Protein AF-A0AAE1C6Y4-F1 (afdb_monomer)

Solvent-accessible surface area (backbone atoms only — not comparable to full-atom values): 11170 Å² total; per-residue (Å²): 136,77,92,78,67,73,80,77,69,81,85,67,59,69,55,80,81,45,49,55,83,79,41,46,67,50,57,88,55,82,55,37,28,32,52,66,39,77,76,86,58,96,84,64,93,71,87,62,67,42,46,29,45,49,36,29,42,34,50,90,95,42,29,74,69,47,42,80,49,78,74,39,86,83,65,47,60,79,83,74,92,49,94,83,51,77,53,69,72,44,63,58,23,39,32,36,35,21,49,70,87,40,76,49,35,30,52,22,42,33,86,88,76,41,45,68,45,55,59,14,29,60,45,74,39,64,60,97,92,40,76,78,49,44,29,38,31,37,76,90,79,66,47,35,28,35,64,81,80,9,42,36,81,60,78,93,49,64,51,58,58,50,91,79,60,82,39,77,62,80,74,69,91,76,94,70,90,85,74,70,33,35,55

Radius of gyration: 17.36 Å; Cα contacts (8 Å, |Δi|>4): 337; chains: 1; bounding box: 47×46×38 Å

InterPro domains:
  IPR017941 Rieske [2Fe-2S] iron-sulphur domain [P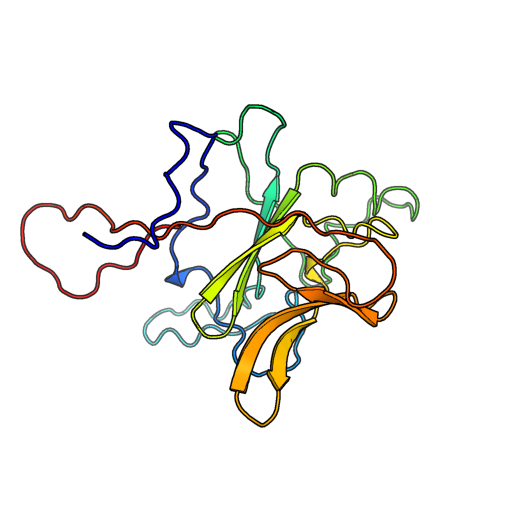F00355] (91-152)
  IPR017941 Rieske [2Fe-2S] iron-sulphur domain [PS51296] (70-173)
  IPR036922 Rieske [2Fe-2S] iron-sulphur domain superfamily [G3DSA:2.102.10.10] (74-181)
  IPR036922 Rieske [2Fe-2S] iron-sulphur domain superfamily [SSF50022] (93-168)

Structure (mmCIF, N/CA/C/O backbone):
data_AF-A0AAE1C6Y4-F1
#
_entry.id   AF-A0AAE1C6Y4-F1
#
loop_
_atom_site.group_PDB
_atom_site.id
_atom_site.type_symbol
_atom_site.label_atom_id
_atom_site.label_alt_id
_atom_site.label_comp_id
_atom_site.label_asym_id
_atom_site.label_entity_id
_atom_site.label_seq_id
_atom_site.pdbx_PDB_ins_code
_atom_site.Cartn_x
_atom_site.Cartn_y
_atom_site.Cartn_z
_atom_site.occupancy
_atom_site.B_iso_or_equiv
_atom_site.auth_seq_id
_atom_site.auth_comp_id
_atom_site.auth_asym_id
_atom_site.auth_atom_id
_atom_site.pdbx_PDB_model_num
ATOM 1 N N . PHE A 1 1 ? 1.007 -20.046 24.600 1.00 37.50 1 PHE A N 1
ATOM 2 C CA . PHE A 1 1 ? 1.882 -18.857 24.591 1.00 37.50 1 PHE A CA 1
ATOM 3 C C . PHE A 1 1 ? 2.568 -18.809 23.231 1.00 37.50 1 PHE A C 1
ATOM 5 O O . PHE A 1 1 ? 3.410 -19.656 22.976 1.00 37.50 1 PHE A O 1
ATOM 12 N N . ASN A 1 2 ? 2.146 -17.917 22.327 1.00 36.72 2 ASN A N 1
ATOM 13 C CA . ASN A 1 2 ? 2.756 -17.778 20.998 1.00 36.72 2 ASN A CA 1
ATOM 14 C C . ASN A 1 2 ? 3.888 -16.747 21.068 1.00 36.72 2 ASN A C 1
ATOM 16 O O . ASN A 1 2 ? 3.629 -15.567 21.280 1.00 36.72 2 ASN A O 1
ATOM 20 N N . ALA A 1 3 ? 5.127 -17.205 20.891 1.00 47.00 3 ALA A N 1
ATOM 21 C CA . ALA A 1 3 ? 6.353 -16.412 21.025 1.00 47.00 3 ALA A CA 1
ATOM 22 C C . ALA A 1 3 ? 6.646 -15.467 19.837 1.00 47.00 3 ALA A C 1
ATOM 24 O O . ALA A 1 3 ? 7.687 -14.821 19.815 1.00 47.00 3 ALA A O 1
ATOM 25 N N . PHE A 1 4 ? 5.734 -15.370 18.863 1.00 51.25 4 PHE A N 1
ATOM 26 C CA . PHE A 1 4 ? 5.901 -14.565 17.643 1.00 51.25 4 PHE A CA 1
ATOM 27 C C . PHE A 1 4 ? 5.023 -13.313 17.597 1.00 51.25 4 PHE A C 1
ATOM 29 O O . PHE A 1 4 ? 4.968 -12.636 16.574 1.00 51.25 4 PHE A O 1
ATOM 36 N N . ARG A 1 5 ? 4.321 -12.980 18.686 1.00 48.12 5 ARG A N 1
ATOM 37 C CA . ARG A 1 5 ? 3.609 -11.705 18.756 1.00 48.12 5 ARG A CA 1
ATOM 38 C C . ARG A 1 5 ? 4.614 -10.643 19.186 1.00 48.12 5 ARG A C 1
ATOM 40 O O . ARG A 1 5 ? 5.003 -10.613 20.353 1.00 48.12 5 ARG A O 1
ATOM 47 N N . ALA A 1 6 ? 5.056 -9.814 18.240 1.00 51.78 6 ALA A N 1
ATOM 48 C CA . ALA A 1 6 ? 5.772 -8.589 18.572 1.00 51.78 6 ALA A CA 1
ATOM 49 C C . ALA A 1 6 ? 4.967 -7.835 19.651 1.00 51.78 6 ALA A C 1
ATOM 51 O O . ALA A 1 6 ? 3.731 -7.825 19.578 1.00 51.78 6 ALA A O 1
ATOM 52 N N . PRO A 1 7 ? 5.615 -7.280 20.689 1.00 47.00 7 PRO A N 1
ATOM 53 C CA . PRO A 1 7 ? 4.906 -6.522 21.708 1.00 47.00 7 PRO A CA 1
ATOM 54 C C . PRO A 1 7 ? 4.174 -5.369 21.020 1.00 47.00 7 PRO A C 1
ATOM 56 O O . PRO A 1 7 ? 4.810 -4.502 20.425 1.00 47.00 7 PRO A O 1
ATOM 59 N N . SER A 1 8 ? 2.840 -5.379 21.079 1.00 51.31 8 SER A N 1
ATOM 60 C CA . SER A 1 8 ? 2.014 -4.280 20.587 1.00 51.31 8 SER A CA 1
ATOM 61 C C . SER A 1 8 ? 2.450 -3.021 21.325 1.00 51.31 8 SER A C 1
ATOM 63 O O . SER A 1 8 ? 2.293 -2.946 22.548 1.00 51.31 8 SER A O 1
ATOM 65 N N . ARG A 1 9 ? 3.052 -2.064 20.614 1.00 53.75 9 ARG A N 1
ATOM 66 C CA . ARG A 1 9 ? 3.422 -0.781 21.211 1.00 53.75 9 ARG A CA 1
ATOM 67 C C . ARG A 1 9 ? 2.135 -0.142 21.734 1.00 53.75 9 ARG A C 1
ATOM 69 O O . ARG A 1 9 ? 1.181 0.030 20.979 1.00 53.75 9 ARG A O 1
ATOM 76 N N . SER A 1 10 ? 2.100 0.136 23.034 1.00 53.66 10 SER A N 1
ATOM 77 C CA . SER A 1 10 ? 1.016 0.862 23.696 1.00 53.66 10 SER A CA 1
ATOM 78 C C . SER A 1 10 ? 0.794 2.198 22.984 1.00 53.66 10 SER A C 1
ATOM 80 O O . SER A 1 10 ? 1.744 2.975 22.896 1.00 53.66 10 SER A O 1
ATOM 82 N N . ASP A 1 11 ? -0.415 2.418 22.459 1.00 51.75 11 ASP A N 1
ATOM 83 C CA . ASP A 1 11 ? -0.906 3.675 21.867 1.00 51.75 11 ASP A CA 1
ATOM 84 C C . ASP A 1 11 ? 0.062 4.411 20.930 1.00 51.75 11 ASP A C 1
ATOM 86 O O . ASP A 1 11 ? 0.099 5.639 20.877 1.00 51.75 11 ASP A O 1
ATOM 90 N N . A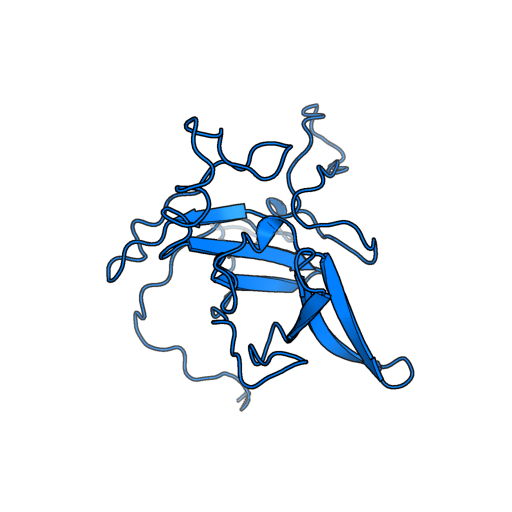LA A 1 12 ? 0.833 3.669 20.133 1.00 58.66 12 ALA A N 1
ATOM 91 C CA . ALA A 1 12 ? 1.422 4.240 18.932 1.00 58.66 12 ALA A CA 1
ATOM 92 C C . ALA A 1 12 ? 0.294 4.473 17.916 1.00 58.66 12 ALA A C 1
ATOM 94 O O . ALA A 1 12 ? 0.064 3.619 17.077 1.00 58.66 12 ALA A O 1
ATOM 95 N N . ASP A 1 13 ? -0.448 5.571 18.075 1.00 74.31 13 ASP A N 1
ATOM 96 C CA . ASP A 1 13 ? -1.141 6.333 17.028 1.00 74.31 13 ASP A CA 1
ATOM 97 C C . ASP A 1 13 ? -1.702 5.480 15.857 1.00 74.31 13 ASP A C 1
ATOM 99 O O . ASP A 1 13 ? -1.414 5.704 14.684 1.00 74.31 13 ASP A O 1
ATOM 103 N N . TRP A 1 14 ? -2.477 4.438 16.173 1.00 85.62 14 TRP A N 1
ATOM 104 C CA . TRP A 1 14 ? -3.149 3.609 15.170 1.00 85.62 14 TRP A CA 1
ATOM 105 C C . TRP A 1 14 ? -4.292 4.407 14.541 1.00 85.62 14 TRP A C 1
ATOM 107 O O . TRP A 1 14 ? -4.987 5.144 15.244 1.00 85.62 14 TRP A O 1
ATOM 117 N N . PHE A 1 15 ? -4.538 4.219 13.247 1.00 89.88 15 PHE A N 1
ATOM 118 C CA . PHE A 1 15 ? -5.697 4.790 12.568 1.00 89.88 15 PHE A CA 1
AT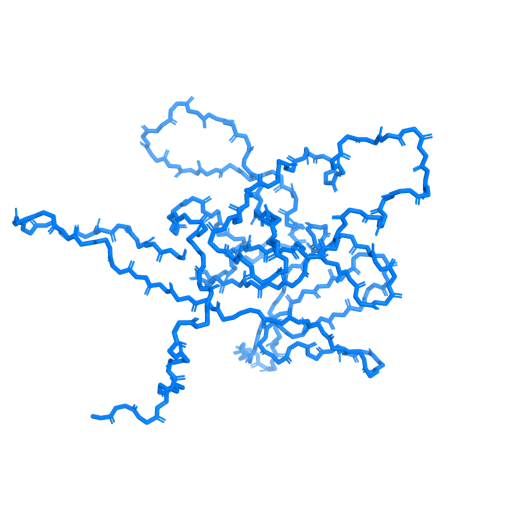OM 119 C C . PHE A 1 15 ? -6.416 3.726 11.748 1.00 89.88 15 PHE A C 1
ATOM 121 O O . PHE A 1 15 ? -5.782 2.847 11.172 1.00 89.88 15 PHE A O 1
ATOM 128 N N . LEU A 1 16 ? -7.747 3.791 11.756 1.00 90.94 16 LEU A N 1
ATOM 129 C CA . LEU A 1 16 ? -8.610 2.855 11.045 1.00 90.94 16 LEU A CA 1
ATOM 130 C C . LEU A 1 16 ? -8.639 3.230 9.562 1.00 90.94 16 LEU A C 1
ATOM 132 O O . LEU A 1 16 ? -8.998 4.358 9.226 1.00 90.94 16 LEU A O 1
ATOM 136 N N . VAL A 1 17 ? -8.322 2.277 8.687 1.00 91.38 17 VAL A N 1
ATOM 137 C CA . VAL A 1 17 ? -8.338 2.491 7.224 1.00 91.38 17 VAL A CA 1
ATOM 138 C C . VAL A 1 17 ? -9.563 1.889 6.541 1.00 91.38 17 VAL A C 1
ATOM 140 O O . VAL A 1 17 ? -9.791 2.106 5.351 1.00 91.38 17 VAL A O 1
ATOM 143 N N . GLY A 1 18 ? -10.381 1.158 7.298 1.00 91.12 18 GLY A N 1
ATOM 144 C CA . GLY A 1 18 ? -11.682 0.661 6.870 1.00 91.12 18 GLY A CA 1
ATOM 145 C C . GLY A 1 18 ? -11.797 -0.856 6.959 1.00 91.12 18 GLY A C 1
ATOM 146 O O . GLY A 1 18 ? -11.083 -1.519 7.706 1.00 91.12 18 GLY A O 1
ATOM 147 N N . LEU A 1 19 ? -12.746 -1.403 6.201 1.00 90.38 19 LEU A N 1
ATOM 148 C CA . LEU A 1 19 ? -13.017 -2.838 6.161 1.00 90.38 19 LEU A CA 1
ATOM 149 C C . LEU A 1 19 ? -12.088 -3.558 5.184 1.00 90.38 19 LEU A C 1
ATOM 151 O O . LEU A 1 19 ? -11.819 -3.032 4.101 1.00 90.38 19 LEU A O 1
ATOM 155 N N . VAL A 1 20 ? -11.686 -4.790 5.501 1.00 89.06 20 VAL A N 1
ATOM 156 C CA . VAL A 1 20 ? -10.888 -5.639 4.598 1.00 89.06 20 VAL A CA 1
ATOM 157 C C . VAL A 1 20 ? -11.587 -5.827 3.248 1.00 89.06 20 VAL A C 1
ATOM 159 O O . VAL A 1 20 ? -10.919 -5.811 2.213 1.00 89.06 20 VAL A O 1
ATOM 162 N N . SER A 1 21 ? -12.919 -5.965 3.223 1.00 87.19 21 SER A N 1
ATOM 163 C CA . SER A 1 21 ? -13.688 -6.088 1.971 1.00 87.19 21 SER A CA 1
ATOM 164 C C . SER A 1 21 ? -13.632 -4.843 1.081 1.00 87.19 21 SER A C 1
ATOM 166 O O . SER A 1 21 ? -13.851 -4.951 -0.124 1.00 87.19 21 SER A O 1
ATOM 168 N N . SER A 1 22 ? -13.298 -3.676 1.644 1.00 87.75 22 SER A N 1
ATOM 169 C CA . SER A 1 22 ? -13.179 -2.423 0.892 1.00 87.75 22 SER A CA 1
ATOM 170 C C . SER A 1 22 ? -11.870 -2.300 0.103 1.00 87.75 22 SER A C 1
ATOM 172 O O . SER A 1 22 ? -11.703 -1.335 -0.641 1.00 87.75 22 SER A O 1
ATOM 174 N N . PHE A 1 23 ? -10.951 -3.259 0.259 1.00 89.12 23 PHE A N 1
ATOM 175 C CA . PHE A 1 23 ? -9.701 -3.346 -0.490 1.00 89.12 23 PHE A CA 1
ATOM 176 C C . PHE A 1 23 ? -9.789 -4.512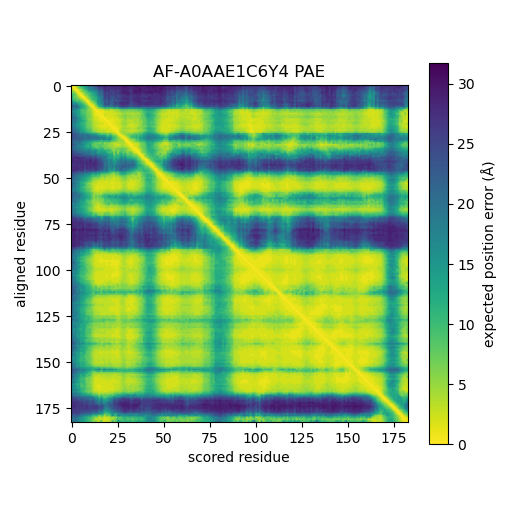 -1.485 1.00 89.12 23 PHE A C 1
ATOM 178 O O . PHE A 1 23 ? -9.820 -5.665 -1.048 1.00 89.12 23 PHE A O 1
ATOM 185 N N . PRO A 1 24 ? -9.822 -4.266 -2.809 1.00 88.81 24 PRO A N 1
ATOM 186 C CA . PRO A 1 24 ? -9.738 -5.332 -3.806 1.00 88.81 24 PRO A CA 1
ATOM 187 C C . PRO A 1 24 ? -8.478 -6.182 -3.599 1.00 88.81 24 PRO A C 1
ATOM 189 O O . PRO A 1 24 ? -7.432 -5.655 -3.230 1.00 88.81 24 PRO A O 1
ATOM 192 N N . ASP A 1 25 ? -8.570 -7.502 -3.803 1.00 88.81 25 ASP A N 1
ATOM 193 C CA . ASP A 1 25 ? -7.361 -8.337 -3.789 1.00 88.81 25 ASP A CA 1
ATOM 194 C C . ASP A 1 25 ? -6.697 -8.263 -5.161 1.00 88.81 25 ASP A C 1
ATOM 196 O O . ASP A 1 25 ? -7.345 -8.553 -6.166 1.00 88.81 25 ASP A O 1
ATOM 200 N N . LEU A 1 26 ? -5.429 -7.866 -5.199 1.00 86.12 26 LEU A N 1
ATOM 201 C CA . LEU A 1 26 ? -4.694 -7.651 -6.444 1.00 86.12 26 LEU A CA 1
ATOM 202 C C . LEU A 1 26 ? -4.191 -8.949 -7.086 1.00 86.12 26 LEU A C 1
ATOM 204 O O . LEU A 1 26 ? -3.772 -8.924 -8.237 1.00 86.12 26 LEU A O 1
ATOM 208 N N . GLY A 1 27 ? -4.310 -10.086 -6.392 1.00 76.62 27 GLY A N 1
ATOM 209 C CA . GLY A 1 27 ? -4.075 -11.403 -6.983 1.00 76.62 27 GLY A CA 1
ATOM 210 C C . GLY A 1 27 ? -2.664 -11.577 -7.552 1.00 76.62 27 GLY A C 1
ATOM 211 O O . GLY A 1 27 ? -1.695 -11.127 -6.955 1.00 76.62 27 GLY A O 1
ATOM 212 N N . SER A 1 28 ? -2.558 -12.295 -8.671 1.00 65.00 28 SER A N 1
ATOM 213 C CA . SER A 1 28 ? -1.300 -12.517 -9.407 1.00 65.00 28 SER A CA 1
ATOM 214 C C . SER A 1 28 ? -1.231 -11.698 -10.697 1.00 65.00 28 SER A C 1
ATOM 216 O O . SER A 1 28 ? -0.375 -11.973 -11.533 1.00 65.00 28 SER A O 1
ATOM 218 N N . ASP A 1 29 ? -2.166 -10.773 -10.900 1.00 61.81 29 ASP A N 1
ATOM 219 C CA . ASP A 1 29 ? -2.179 -9.954 -12.102 1.00 61.81 29 ASP A CA 1
ATOM 220 C C . ASP A 1 29 ? -1.070 -8.904 -11.949 1.00 61.81 29 ASP A C 1
ATOM 222 O O . ASP A 1 29 ? -1.053 -8.174 -10.956 1.00 61.81 29 ASP A O 1
ATOM 226 N N . ASP A 1 30 ? -0.149 -8.824 -12.918 1.00 65.44 30 ASP A N 1
ATOM 227 C CA . ASP A 1 30 ? 1.000 -7.889 -12.956 1.00 65.44 30 ASP A CA 1
ATOM 228 C C . ASP A 1 30 ? 0.577 -6.408 -13.149 1.00 65.44 30 ASP A C 1
ATOM 230 O O . ASP A 1 30 ? 1.322 -5.555 -13.644 1.00 65.44 30 ASP A O 1
ATOM 234 N N . ASP A 1 31 ? -0.650 -6.102 -12.755 1.00 80.62 31 ASP A N 1
ATOM 235 C CA . ASP A 1 31 ? -1.342 -4.840 -12.902 1.00 80.62 31 ASP A CA 1
ATOM 236 C C . ASP A 1 31 ? -0.984 -3.897 -11.749 1.00 80.62 31 ASP A C 1
ATOM 238 O O . ASP A 1 31 ? -0.916 -4.281 -10.574 1.00 80.62 31 ASP A O 1
ATOM 242 N N . ASN A 1 32 ? -0.784 -2.619 -12.068 1.00 82.75 32 ASN A N 1
ATOM 243 C CA . ASN A 1 32 ? -0.391 -1.621 -11.075 1.00 82.75 32 ASN A CA 1
ATOM 244 C C . ASN A 1 32 ? -1.514 -1.336 -10.045 1.00 82.75 32 ASN A C 1
ATOM 246 O O . ASN A 1 32 ? -2.680 -1.718 -10.215 1.00 82.75 32 ASN A O 1
ATOM 250 N N . LEU A 1 33 ? -1.173 -0.675 -8.931 1.00 83.81 33 LEU A N 1
ATOM 251 C CA . LEU A 1 33 ? -2.143 -0.463 -7.844 1.00 83.81 33 LEU A CA 1
ATOM 252 C C . LEU A 1 33 ? -3.255 0.545 -8.197 1.00 83.81 33 LEU A C 1
ATOM 254 O O . LEU A 1 33 ? -4.335 0.477 -7.611 1.00 83.81 33 LEU A O 1
ATOM 258 N N . ILE A 1 34 ? -3.020 1.473 -9.131 1.00 83.50 34 ILE A N 1
ATOM 259 C CA . ILE A 1 34 ? -4.030 2.451 -9.582 1.00 83.50 34 ILE A CA 1
ATOM 260 C C . ILE A 1 34 ? -5.000 1.877 -10.614 1.00 83.50 34 ILE A C 1
ATOM 262 O O . ILE A 1 34 ? -6.063 2.458 -10.821 1.00 83.50 34 ILE A O 1
ATOM 266 N N . GLN A 1 35 ? -4.661 0.758 -11.261 1.00 77.00 35 GLN A N 1
ATOM 267 C CA . GLN A 1 35 ? -5.498 0.207 -12.313 1.00 77.00 35 GLN A CA 1
ATOM 268 C C . GLN A 1 35 ? -6.875 -0.163 -11.753 1.00 77.00 35 GLN A C 1
ATOM 270 O O . GLN A 1 35 ? -6.959 -0.931 -10.781 1.00 77.00 35 GLN A O 1
ATOM 275 N N . PRO A 1 36 ? -7.954 0.391 -12.339 1.00 67.75 36 PRO A N 1
ATOM 276 C CA . PRO A 1 36 ? -9.283 0.194 -11.803 1.00 67.75 36 PRO A CA 1
ATOM 277 C C . PRO A 1 36 ? -9.703 -1.269 -11.915 1.00 67.75 36 PRO A C 1
ATOM 279 O O . PRO A 1 36 ? -9.705 -1.849 -13.002 1.00 67.75 36 PRO A O 1
ATOM 282 N N . ARG A 1 37 ? -10.093 -1.865 -10.790 1.00 69.44 37 ARG A N 1
ATOM 283 C CA . ARG A 1 37 ? -10.561 -3.250 -10.726 1.00 69.44 37 ARG A CA 1
ATOM 284 C C . ARG A 1 37 ? -12.064 -3.282 -10.503 1.00 69.44 37 ARG A C 1
ATOM 286 O O . ARG A 1 37 ? -12.638 -2.459 -9.791 1.00 69.44 37 ARG A O 1
ATOM 293 N N . ARG A 1 38 ? -12.711 -4.268 -11.122 1.00 61.91 38 ARG A N 1
ATOM 294 C CA . ARG A 1 38 ? -14.121 -4.569 -10.874 1.00 61.91 38 ARG A CA 1
ATOM 295 C C . ARG A 1 38 ? -14.201 -5.547 -9.715 1.00 61.91 38 ARG A C 1
ATOM 297 O O . ARG A 1 38 ? -13.741 -6.681 -9.833 1.00 61.91 38 ARG A O 1
ATOM 304 N N . THR A 1 39 ? -14.792 -5.133 -8.605 1.00 57.72 39 THR A N 1
ATOM 305 C CA . THR A 1 39 ? -15.135 -6.059 -7.528 1.00 57.72 39 THR A CA 1
ATOM 306 C C . THR A 1 39 ? -16.378 -6.838 -7.955 1.00 57.72 39 THR A C 1
ATOM 308 O O . THR A 1 39 ? -17.458 -6.285 -8.135 1.00 57.72 39 THR A O 1
ATOM 311 N N . CYS A 1 40 ? -16.236 -8.145 -8.176 1.00 49.03 40 CYS A N 1
ATOM 312 C CA . CYS A 1 40 ? -17.380 -9.017 -8.445 1.00 49.03 40 CYS A CA 1
ATOM 313 C C . CYS A 1 40 ? -18.078 -9.361 -7.121 1.00 49.03 40 CYS A C 1
ATOM 315 O O . CYS A 1 40 ? -18.032 -10.505 -6.676 1.00 49.03 40 CYS A O 1
ATOM 317 N N . ASN A 1 41 ? -18.688 -8.373 -6.461 1.00 50.41 41 ASN A N 1
ATOM 318 C CA . ASN A 1 41 ? -19.606 -8.654 -5.361 1.00 50.41 41 ASN A CA 1
ATOM 319 C C . ASN A 1 41 ? -20.958 -9.052 -5.959 1.00 50.41 41 ASN A C 1
ATOM 321 O O . ASN A 1 41 ? -21.537 -8.322 -6.758 1.00 50.41 41 ASN A O 1
ATOM 325 N N . THR A 1 42 ? -21.458 -10.228 -5.584 1.00 47.56 42 THR A N 1
ATOM 326 C CA . THR A 1 42 ? -22.661 -10.860 -6.150 1.00 47.56 42 THR A CA 1
ATOM 327 C C . THR A 1 42 ? -23.987 -10.187 -5.777 1.00 47.56 42 THR A C 1
ATOM 329 O O . THR A 1 42 ? -25.021 -10.816 -5.952 1.00 47.56 42 THR A O 1
ATOM 332 N N . ASP A 1 43 ? -23.992 -8.950 -5.272 1.00 50.06 43 ASP A N 1
ATOM 333 C CA . ASP A 1 43 ? -25.222 -8.317 -4.770 1.00 50.06 43 ASP A CA 1
ATOM 334 C C . ASP A 1 43 ? -25.239 -6.776 -4.809 1.00 50.06 43 ASP A C 1
ATOM 336 O O . ASP A 1 43 ? -26.071 -6.163 -4.144 1.00 50.06 43 ASP A O 1
ATOM 340 N N . ASP A 1 44 ? -24.362 -6.115 -5.577 1.00 47.25 44 ASP A N 1
ATOM 341 C CA . ASP A 1 44 ? -24.424 -4.652 -5.689 1.00 47.25 44 ASP A CA 1
ATOM 342 C C . ASP A 1 44 ? -24.354 -4.160 -7.138 1.00 47.25 44 ASP A C 1
ATOM 344 O O . ASP A 1 44 ? -23.572 -4.624 -7.964 1.00 47.25 44 ASP A O 1
ATOM 348 N N . THR A 1 45 ? -25.235 -3.213 -7.448 1.00 47.31 45 THR A N 1
ATOM 349 C CA . THR A 1 45 ? -25.485 -2.665 -8.792 1.00 47.31 45 THR A CA 1
ATOM 350 C C . THR A 1 45 ? -24.505 -1.528 -9.120 1.00 47.31 45 THR A C 1
ATOM 352 O O . THR A 1 45 ? -24.676 -0.796 -10.093 1.00 47.31 45 THR A O 1
ATOM 355 N N . SER A 1 46 ? -23.470 -1.365 -8.299 1.00 49.34 46 SER A N 1
ATOM 356 C CA . SER A 1 46 ? -22.422 -0.357 -8.397 1.00 49.34 46 SER A CA 1
ATOM 357 C C . SER A 1 46 ? -21.229 -0.921 -9.184 1.00 49.34 46 SER A C 1
ATOM 359 O O . SER A 1 46 ? -20.216 -1.349 -8.643 1.00 49.34 46 SER A O 1
ATOM 361 N N . LEU A 1 47 ? -21.350 -0.910 -10.515 1.00 54.69 47 LEU A N 1
ATOM 362 C CA . LEU A 1 47 ? -20.295 -1.259 -11.486 1.00 54.69 47 LEU A CA 1
ATOM 363 C C . LEU A 1 47 ? -19.155 -0.217 -11.550 1.00 54.69 47 LEU A C 1
ATOM 365 O O . LEU A 1 47 ? -18.526 -0.055 -12.598 1.00 54.69 47 LEU A O 1
ATOM 369 N N . GLU A 1 48 ? -18.903 0.512 -10.463 1.00 61.12 48 GLU A N 1
ATOM 370 C CA . GLU A 1 48 ? -17.881 1.553 -10.441 1.00 61.12 48 GLU A CA 1
ATOM 371 C C . GLU A 1 48 ? -16.491 0.923 -10.267 1.00 61.12 48 GLU A C 1
ATOM 373 O O . GLU A 1 48 ? -16.284 0.111 -9.360 1.00 61.12 48 GLU A O 1
ATOM 378 N N . PRO A 1 49 ? -15.523 1.249 -11.140 1.00 68.12 49 PRO A N 1
ATOM 379 C CA . PRO A 1 49 ? -14.161 0.757 -11.011 1.00 68.12 49 PRO A CA 1
ATOM 380 C C . PRO A 1 49 ? 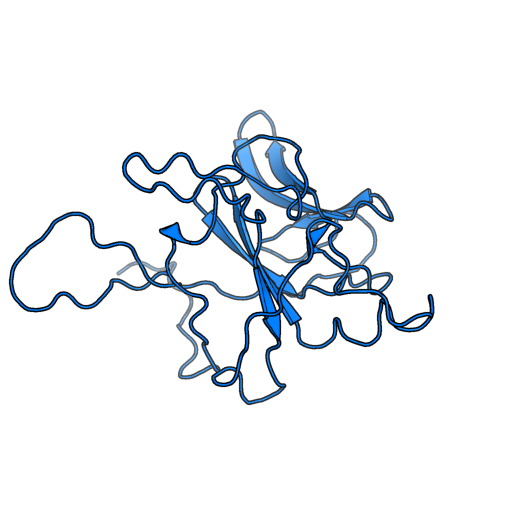-13.514 1.276 -9.718 1.00 68.12 49 PRO A C 1
ATOM 382 O O . PRO A 1 49 ? -13.421 2.484 -9.515 1.00 68.12 49 PRO A O 1
ATOM 385 N N . VAL A 1 50 ? -13.031 0.376 -8.859 1.00 76.50 50 VAL A N 1
ATOM 386 C CA . VAL A 1 50 ? -12.359 0.748 -7.602 1.00 76.50 50 VAL A CA 1
ATOM 387 C C . VAL A 1 50 ? -10.843 0.620 -7.791 1.00 76.50 50 VAL A C 1
ATOM 389 O O . VAL A 1 50 ? -10.396 -0.391 -8.346 1.00 76.50 50 VAL A O 1
ATOM 392 N N . PRO A 1 51 ? -10.025 1.600 -7.359 1.00 83.69 51 PRO A N 1
ATOM 393 C CA . PRO A 1 51 ? -8.574 1.453 -7.386 1.00 83.69 51 PRO A CA 1
ATOM 394 C C . PRO A 1 51 ? -8.126 0.271 -6.512 1.00 83.69 51 PRO A C 1
ATOM 396 O O . PRO A 1 51 ? -8.755 -0.076 -5.512 1.00 83.69 51 PRO A O 1
ATOM 399 N N . GLY A 1 52 ? -7.007 -0.352 -6.878 1.00 88.00 52 GLY A N 1
ATOM 400 C CA . GLY A 1 52 ? -6.424 -1.470 -6.131 1.00 88.00 52 GLY A CA 1
ATOM 401 C C . GLY A 1 52 ? -5.778 -1.076 -4.797 1.00 88.00 52 GLY A C 1
ATOM 402 O O . GLY A 1 52 ? -5.370 -1.933 -4.012 1.00 88.00 52 GLY A O 1
ATOM 403 N N . CYS A 1 53 ? -5.678 0.222 -4.529 1.00 91.38 53 CYS A N 1
ATOM 404 C CA . CYS A 1 53 ? -5.101 0.778 -3.320 1.00 91.38 53 CYS A CA 1
ATOM 405 C C . CYS A 1 53 ? -5.883 1.999 -2.838 1.00 91.38 53 CYS A C 1
ATOM 407 O O . CYS A 1 53 ? -6.650 2.605 -3.585 1.00 91.38 53 CYS A O 1
ATOM 409 N N . LYS A 1 54 ? -5.642 2.369 -1.581 1.00 92.31 54 LYS A N 1
ATOM 410 C CA . LYS A 1 54 ? -6.114 3.610 -0.968 1.00 92.31 54 LYS A CA 1
ATOM 411 C C . LYS A 1 54 ? -4.933 4.363 -0.384 1.00 92.31 54 LYS A C 1
ATOM 413 O O . LYS A 1 54 ? -3.972 3.747 0.082 1.00 92.31 54 LYS A O 1
ATOM 418 N N . VAL A 1 55 ? -5.007 5.687 -0.398 1.00 92.56 55 VAL A N 1
ATOM 419 C CA . VAL A 1 55 ? -3.981 6.558 0.181 1.00 92.56 55 VAL A CA 1
ATOM 420 C C . VAL A 1 55 ? -4.595 7.358 1.313 1.00 92.56 55 VAL A C 1
ATOM 422 O O . VAL A 1 55 ? -5.706 7.856 1.193 1.00 92.56 55 VAL A O 1
ATOM 425 N N . PHE A 1 56 ? -3.861 7.494 2.409 1.00 92.44 56 PHE A N 1
ATOM 426 C CA . PHE A 1 56 ? -4.279 8.233 3.590 1.00 92.44 56 PHE A CA 1
ATOM 427 C C . PHE A 1 56 ? -3.254 9.312 3.900 1.00 92.44 56 PHE A C 1
ATOM 429 O O . PHE A 1 56 ? -2.069 9.018 4.036 1.00 92.44 56 PHE A O 1
ATOM 436 N N . GLN A 1 57 ? -3.706 10.552 4.049 1.00 91.88 57 GLN A N 1
ATOM 437 C CA . GLN A 1 57 ? -2.904 11.620 4.627 1.00 91.88 57 GLN A CA 1
ATOM 438 C C . GLN A 1 57 ? -2.876 11.421 6.140 1.00 91.88 57 GLN A C 1
ATOM 440 O O . GLN A 1 57 ? -3.933 11.420 6.767 1.00 91.88 57 GLN A O 1
ATOM 445 N N . VAL A 1 58 ? -1.693 11.268 6.734 1.00 89.94 58 VAL A N 1
ATOM 446 C CA . VAL A 1 58 ? -1.515 11.009 8.169 1.00 89.94 58 VAL A CA 1
ATOM 447 C C . VAL A 1 58 ? -0.722 12.161 8.787 1.00 89.94 58 VAL A C 1
ATOM 449 O O . VAL A 1 58 ? 0.501 12.201 8.656 1.00 89.94 58 VAL A O 1
ATOM 452 N N . PRO A 1 59 ? -1.377 13.126 9.459 1.00 84.94 59 PRO A N 1
ATOM 453 C CA . PRO A 1 59 ? -0.683 14.261 10.051 1.00 84.94 59 PRO A CA 1
ATOM 454 C C . PRO A 1 59 ? 0.406 13.817 11.041 1.00 84.94 59 PRO A C 1
ATOM 456 O O . PRO A 1 59 ? 0.159 12.944 11.881 1.00 84.94 59 PRO A O 1
ATOM 459 N N . PRO A 1 60 ? 1.605 14.424 11.003 1.00 78.38 60 PRO A N 1
ATOM 460 C CA . PRO A 1 60 ? 2.682 14.053 11.907 1.00 78.38 60 PRO A CA 1
ATOM 461 C C . PRO A 1 60 ? 2.267 14.307 13.361 1.00 78.38 60 PRO A C 1
ATOM 463 O O . PRO A 1 60 ? 1.988 15.438 13.756 1.00 78.38 60 PRO A O 1
ATOM 466 N N . GLY A 1 61 ? 2.252 13.239 14.160 1.00 74.69 61 GLY A N 1
ATOM 467 C CA . GLY A 1 61 ? 1.949 13.285 15.591 1.00 74.69 61 GLY A CA 1
ATOM 468 C C . GLY A 1 61 ? 0.466 13.225 15.962 1.00 74.69 61 GLY A C 1
ATOM 469 O O . GLY A 1 61 ? 0.184 13.344 17.147 1.00 74.69 61 GLY A O 1
ATOM 470 N N . ASN A 1 62 ? -0.451 13.065 14.996 1.00 74.62 62 ASN A N 1
ATOM 471 C CA . ASN A 1 62 ? -1.882 12.856 15.250 1.00 74.62 62 ASN A CA 1
ATOM 472 C C . ASN A 1 62 ? -2.487 11.909 14.203 1.00 74.62 62 ASN A C 1
ATOM 474 O O . ASN A 1 62 ? -3.310 12.302 13.373 1.00 74.62 62 ASN A O 1
ATOM 478 N N . SER A 1 63 ? -2.094 10.642 14.245 1.00 77.69 63 SER A N 1
ATOM 479 C CA . SER A 1 63 ? -2.502 9.648 13.245 1.00 77.69 63 SER A CA 1
ATOM 480 C C . SER A 1 63 ? -4.012 9.383 13.257 1.00 77.69 63 SER A C 1
ATOM 482 O O . SER A 1 63 ? -4.592 9.093 12.220 1.00 77.69 63 SER A O 1
ATOM 484 N N . SER A 1 64 ? -4.685 9.608 14.390 1.00 77.88 64 SER A N 1
ATOM 485 C CA . SER A 1 64 ? -6.153 9.516 14.506 1.00 77.88 64 SER A CA 1
ATOM 486 C C . SER A 1 64 ? -6.929 10.511 13.622 1.00 77.88 64 SER A C 1
ATOM 488 O O . SER A 1 64 ? -8.132 10.346 13.443 1.00 77.88 64 SER A O 1
ATOM 490 N N . GLN A 1 65 ? -6.278 11.553 13.089 1.00 79.44 65 GLN A N 1
ATOM 491 C CA . GLN A 1 65 ? -6.881 12.524 12.162 1.00 79.44 65 GLN A CA 1
ATOM 492 C C . GLN A 1 65 ? -6.597 12.194 10.689 1.00 79.44 65 GLN A C 1
ATOM 494 O O . GLN A 1 65 ? -6.714 13.060 9.820 1.00 79.44 65 GLN A O 1
ATOM 499 N N . SER A 1 66 ? -6.194 10.957 10.399 1.00 85.88 66 SER A N 1
ATOM 500 C CA . SER A 1 66 ? -5.926 10.521 9.035 1.00 85.88 66 SER A CA 1
ATOM 501 C C . SER A 1 66 ? -7.153 10.674 8.137 1.00 85.88 66 SER A C 1
ATOM 503 O O . SER A 1 66 ? -8.262 10.328 8.546 1.00 85.88 66 SER A O 1
ATOM 505 N N . THR A 1 67 ? -6.956 11.130 6.903 1.00 89.19 67 THR A N 1
ATOM 506 C CA . THR A 1 67 ? -8.035 11.273 5.912 1.00 89.19 67 THR A CA 1
ATOM 507 C C . THR A 1 67 ? -7.665 10.549 4.624 1.00 89.19 67 THR A C 1
ATOM 509 O O . THR A 1 67 ? -6.523 10.643 4.177 1.00 89.19 67 THR A O 1
ATOM 512 N N . GLU A 1 68 ? -8.614 9.822 4.031 1.00 89.06 68 GLU A N 1
ATOM 513 C CA . GLU A 1 68 ? -8.424 9.189 2.721 1.00 89.06 68 GLU A CA 1
ATOM 514 C C . GLU A 1 68 ? -8.292 10.260 1.628 1.00 89.06 68 GLU A C 1
ATOM 516 O O . GLU A 1 68 ? -9.098 11.189 1.545 1.00 89.06 68 GLU A O 1
ATOM 521 N N . VAL A 1 69 ? -7.258 10.133 0.801 1.00 87.88 69 VAL A N 1
ATOM 522 C CA . VAL A 1 69 ? -6.985 11.008 -0.338 1.00 87.88 69 VAL A CA 1
ATOM 523 C C . VAL A 1 69 ? -7.568 10.347 -1.588 1.00 87.88 69 VAL A C 1
ATOM 525 O O . VAL A 1 69 ? -7.172 9.221 -1.908 1.00 87.88 69 VAL A O 1
ATOM 528 N N . PRO A 1 70 ? -8.492 11.006 -2.309 1.00 81.19 70 PRO A N 1
ATOM 529 C CA . PRO A 1 70 ? -9.072 10.436 -3.515 1.00 81.19 70 PRO A CA 1
ATOM 530 C C . PRO A 1 70 ? -7.992 10.250 -4.587 1.00 81.19 70 PRO A C 1
ATOM 532 O O . PRO A 1 70 ? -7.289 11.191 -4.957 1.00 81.19 70 PRO A O 1
ATOM 535 N N . LEU A 1 71 ? -7.875 9.026 -5.099 1.00 73.62 71 LEU A N 1
ATOM 536 C CA . LEU A 1 71 ? -7.046 8.716 -6.258 1.00 73.62 71 LEU A CA 1
ATOM 537 C C . LEU A 1 71 ? -7.885 8.912 -7.522 1.00 73.62 71 LEU A C 1
ATOM 539 O O . LEU A 1 71 ? -8.955 8.320 -7.656 1.00 73.62 71 LEU A O 1
ATOM 543 N N . SER A 1 72 ? -7.412 9.734 -8.455 1.00 61.84 72 SER A N 1
ATOM 544 C CA . SER A 1 72 ? -7.991 9.779 -9.799 1.00 61.84 72 SER A CA 1
ATOM 545 C C . SER A 1 72 ? -7.595 8.517 -10.581 1.00 61.84 72 SER A C 1
ATOM 547 O O . SER A 1 72 ? -6.584 7.875 -10.278 1.00 61.84 72 SER A O 1
ATOM 549 N N . ALA A 1 73 ? -8.367 8.171 -11.614 1.00 52.06 73 ALA A N 1
ATOM 550 C CA . ALA A 1 73 ? -8.107 7.006 -12.468 1.00 52.06 73 ALA A CA 1
ATOM 551 C C . ALA A 1 73 ? -6.734 7.047 -13.177 1.00 52.06 73 ALA A C 1
ATOM 553 O O . ALA A 1 73 ? -6.217 6.002 -13.566 1.00 52.06 73 ALA A O 1
ATOM 554 N N . ASP A 1 74 ? -6.121 8.229 -13.280 1.00 51.16 74 ASP A N 1
ATOM 555 C CA . ASP A 1 74 ? -4.790 8.429 -13.862 1.00 51.16 74 ASP A CA 1
ATOM 556 C C . ASP A 1 74 ? -3.658 8.349 -12.816 1.00 51.16 74 ASP A C 1
ATOM 558 O O . ASP A 1 74 ? -2.489 8.564 -13.133 1.00 51.16 74 ASP A O 1
ATOM 562 N N . GLY A 1 75 ? -3.978 8.051 -11.548 1.00 49.31 75 GLY A N 1
ATOM 563 C CA . GLY A 1 75 ? -3.005 7.963 -10.454 1.00 49.31 75 GLY A CA 1
ATOM 564 C C . GLY A 1 75 ? -2.306 9.286 -10.133 1.00 49.31 75 GLY A C 1
ATOM 565 O O . GLY A 1 75 ? -1.229 9.282 -9.532 1.00 49.31 75 GLY A O 1
ATOM 566 N N . ILE A 1 76 ? -2.907 10.400 -10.554 1.00 47.59 76 ILE A N 1
ATOM 567 C CA . ILE A 1 76 ? -2.460 11.775 -10.334 1.00 47.59 76 ILE A CA 1
ATOM 568 C C . ILE A 1 76 ? -3.659 12.521 -9.751 1.00 47.59 76 ILE A C 1
ATOM 570 O O . ILE A 1 76 ? -4.587 12.846 -10.492 1.00 47.59 76 ILE A O 1
ATOM 574 N N . ALA A 1 77 ? -3.678 12.775 -8.436 1.00 43.47 77 ALA A N 1
ATOM 575 C CA . ALA A 1 77 ? -4.574 13.795 -7.878 1.00 43.47 77 ALA A CA 1
ATOM 576 C C . ALA A 1 77 ? -4.491 15.029 -8.793 1.00 43.47 77 ALA A C 1
ATOM 578 O O . ALA A 1 77 ? -3.370 15.393 -9.142 1.00 43.47 77 ALA A O 1
ATOM 579 N N . GLU A 1 78 ? -5.631 15.542 -9.279 1.00 36.00 78 GLU A N 1
ATOM 580 C CA . GLU A 1 78 ? -5.701 16.466 -10.425 1.00 36.00 78 GLU A CA 1
ATOM 581 C C . GLU A 1 78 ? -4.511 17.439 -10.493 1.00 36.00 78 GLU A C 1
ATOM 583 O O . GLU A 1 78 ? -4.191 18.059 -9.480 1.00 36.00 78 GLU A O 1
ATOM 588 N N . PRO A 1 79 ? -3.830 17.571 -11.646 1.00 36.00 79 PRO A N 1
ATOM 589 C CA . PRO A 1 79 ? -2.614 18.367 -11.732 1.00 36.00 79 PRO A CA 1
ATOM 590 C C . PRO A 1 79 ? -2.931 19.849 -11.473 1.00 36.00 79 PRO A C 1
ATOM 592 O O . PRO A 1 79 ? -3.675 20.434 -12.258 1.00 36.00 79 PRO A O 1
ATOM 595 N N . PRO A 1 80 ? -2.338 20.510 -10.460 1.00 38.22 80 PRO A N 1
ATOM 596 C CA . PRO A 1 80 ? -2.269 21.960 -10.447 1.00 38.22 80 PRO A CA 1
ATOM 597 C C . PRO A 1 80 ? -1.116 22.380 -11.361 1.00 38.22 80 PRO A C 1
ATOM 599 O O . PRO A 1 80 ? 0.017 22.500 -10.910 1.00 38.22 80 PRO A O 1
ATOM 602 N N . ASP A 1 81 ? -1.391 22.526 -12.658 1.00 34.94 81 ASP A N 1
ATOM 603 C CA . ASP A 1 81 ? -0.703 23.359 -13.665 1.00 34.94 81 ASP A CA 1
ATOM 604 C C . ASP A 1 81 ? 0.851 23.387 -13.715 1.00 34.94 81 ASP A C 1
ATOM 606 O O . ASP A 1 81 ? 1.433 24.224 -14.408 1.00 34.94 81 ASP A O 1
ATOM 610 N N . SER A 1 82 ? 1.570 22.510 -13.006 1.00 36.62 82 SER A N 1
ATOM 611 C CA . SER A 1 82 ? 3.016 22.620 -12.826 1.00 36.62 82 SER A CA 1
ATOM 612 C C . SER A 1 82 ? 3.674 21.295 -12.413 1.00 36.62 82 SER A C 1
ATOM 614 O O . SER A 1 82 ? 3.394 20.700 -11.374 1.00 36.62 82 SER A O 1
ATOM 616 N N . GLU A 1 83 ? 4.651 20.857 -13.212 1.00 43.53 83 GLU A N 1
ATOM 617 C CA . GLU A 1 83 ? 5.501 19.674 -12.970 1.00 43.53 83 GLU A CA 1
ATOM 618 C C . GLU A 1 83 ? 6.349 19.771 -11.681 1.00 43.53 83 GLU A C 1
ATOM 620 O O . GLU A 1 83 ? 7.057 18.830 -11.319 1.00 43.53 83 GLU A O 1
ATOM 625 N N . SER A 1 84 ? 6.278 20.900 -10.968 1.00 38.31 84 SER A N 1
ATOM 626 C CA . SER A 1 84 ? 7.067 21.189 -9.772 1.00 38.31 84 SER A CA 1
ATOM 627 C C . SER A 1 84 ? 6.381 20.799 -8.453 1.00 38.31 84 SER A C 1
ATOM 629 O O . SER A 1 84 ? 7.054 20.808 -7.422 1.00 38.31 84 SER A O 1
ATOM 631 N N . GLU A 1 85 ? 5.096 20.414 -8.464 1.00 44.00 85 GLU A N 1
ATOM 632 C CA . GLU A 1 85 ? 4.330 20.086 -7.243 1.00 44.00 85 GLU A CA 1
ATOM 633 C C . GLU A 1 85 ? 3.895 18.616 -7.119 1.00 44.00 85 GLU A C 1
ATOM 635 O O . GLU A 1 85 ? 3.387 18.209 -6.078 1.00 44.00 85 GLU A O 1
ATOM 640 N N . ILE A 1 86 ? 4.202 17.763 -8.102 1.00 47.00 86 ILE A N 1
ATOM 641 C CA . ILE A 1 86 ? 3.864 16.321 -8.082 1.00 47.00 86 ILE A CA 1
ATOM 642 C C . ILE A 1 86 ? 4.528 15.585 -6.890 1.00 47.00 86 ILE A C 1
ATOM 644 O O . ILE A 1 86 ? 4.080 14.524 -6.462 1.00 47.00 86 ILE A O 1
ATOM 648 N N . GLY A 1 87 ? 5.596 16.156 -6.318 1.00 42.22 87 GLY A N 1
ATOM 649 C CA . GLY A 1 87 ? 6.296 15.625 -5.142 1.00 42.22 87 GLY A CA 1
ATOM 650 C C . GLY A 1 87 ? 6.078 16.399 -3.836 1.00 42.22 87 GLY A C 1
ATOM 651 O O . GLY A 1 87 ? 6.652 16.001 -2.820 1.00 42.22 87 GLY A O 1
ATOM 652 N N . ALA A 1 88 ? 5.316 17.500 -3.850 1.00 45.31 88 ALA A N 1
ATOM 653 C CA . ALA A 1 88 ? 5.156 18.374 -2.686 1.00 45.31 88 ALA A CA 1
ATOM 654 C C . ALA A 1 88 ? 4.132 17.830 -1.673 1.00 45.31 88 ALA A C 1
ATOM 656 O O . ALA A 1 88 ? 4.341 17.995 -0.471 1.00 45.31 88 ALA A O 1
ATOM 657 N N . ASP A 1 89 ? 3.106 17.108 -2.139 1.00 63.88 89 ASP A N 1
ATOM 658 C CA . ASP A 1 89 ? 1.992 16.647 -1.294 1.00 63.88 89 ASP A CA 1
ATOM 659 C C . ASP A 1 89 ? 2.057 15.159 -0.892 1.00 63.88 89 ASP A C 1
ATOM 661 O O . ASP A 1 89 ? 1.319 14.702 -0.033 1.00 63.88 89 ASP A O 1
ATOM 665 N N . LEU A 1 90 ? 3.012 14.375 -1.411 1.00 78.38 90 LEU A N 1
ATOM 666 C CA . LEU A 1 90 ? 3.175 12.953 -1.029 1.00 78.38 90 LEU A CA 1
ATOM 667 C C . LEU A 1 90 ? 3.745 12.750 0.385 1.00 78.38 90 LEU A C 1
ATOM 669 O O . LEU A 1 90 ? 4.050 11.628 0.803 1.00 78.38 90 LEU A O 1
ATOM 673 N N . LYS A 1 91 ? 4.005 13.842 1.101 1.00 83.00 91 LYS A N 1
ATOM 674 C CA . LYS A 1 91 ? 4.605 13.798 2.425 1.00 83.00 91 LYS A CA 1
ATOM 675 C C . LYS A 1 91 ? 3.561 13.329 3.435 1.00 83.00 91 LYS A C 1
ATOM 677 O O . LYS A 1 91 ? 2.423 13.777 3.415 1.00 83.00 91 LYS A O 1
ATOM 682 N N . ASP A 1 92 ? 3.987 12.461 4.347 1.00 87.62 92 ASP A N 1
ATOM 683 C CA . ASP A 1 92 ? 3.146 11.952 5.431 1.00 87.62 92 ASP A CA 1
ATOM 684 C C . ASP A 1 92 ? 1.894 11.206 4.909 1.00 87.62 92 ASP A C 1
ATOM 686 O O . ASP A 1 92 ? 0.872 11.123 5.583 1.00 87.62 92 ASP A O 1
ATOM 690 N N . GLN A 1 93 ? 1.989 10.638 3.700 1.00 91.94 93 GLN A N 1
ATOM 691 C CA . GLN A 1 93 ? 0.959 9.795 3.102 1.00 91.94 93 GLN A CA 1
ATOM 692 C C . GLN A 1 93 ? 1.294 8.313 3.248 1.00 91.94 93 GLN A C 1
ATOM 694 O O . GLN A 1 93 ? 2.424 7.886 2.991 1.00 91.94 93 GLN A O 1
ATOM 699 N N . VAL A 1 94 ? 0.282 7.525 3.597 1.00 93.75 94 VAL A N 1
ATOM 700 C CA . VAL A 1 94 ? 0.353 6.070 3.734 1.00 93.75 94 VAL A CA 1
ATOM 701 C C . VAL A 1 94 ? -0.491 5.428 2.646 1.00 93.75 94 VAL A C 1
ATOM 703 O O . VAL A 1 94 ? -1.667 5.740 2.490 1.00 93.75 94 VAL A O 1
ATOM 706 N N . LEU A 1 95 ? 0.119 4.526 1.893 1.00 94.81 95 LEU A N 1
ATOM 707 C CA . LEU A 1 95 ? -0.512 3.728 0.858 1.00 94.81 95 LEU A CA 1
ATOM 708 C C . LEU A 1 95 ? -0.859 2.356 1.433 1.00 94.81 95 LEU A C 1
ATOM 710 O O . LEU A 1 95 ? 0.019 1.675 1.967 1.00 94.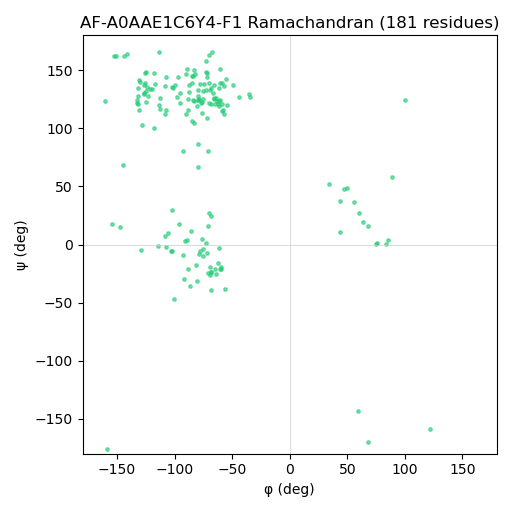81 95 LEU A O 1
ATOM 714 N N . VAL A 1 96 ? -2.120 1.948 1.290 1.00 95.38 96 VAL A N 1
ATOM 715 C CA . VAL A 1 96 ? -2.638 0.666 1.777 1.00 95.38 96 VAL A CA 1
ATOM 716 C C . VAL A 1 96 ? -3.279 -0.109 0.634 1.00 95.38 96 VAL A C 1
ATOM 718 O O . VAL A 1 96 ? -4.085 0.430 -0.124 1.00 95.38 96 VAL A O 1
ATOM 721 N N . PHE A 1 97 ? -2.931 -1.386 0.506 1.00 94.44 97 PHE A N 1
ATOM 722 C CA . PHE A 1 97 ? -3.487 -2.278 -0.511 1.00 94.44 97 PHE A CA 1
ATOM 723 C C . PHE A 1 97 ? -3.469 -3.734 -0.050 1.00 94.44 97 PHE A C 1
ATOM 725 O O . PHE A 1 97 ? -2.751 -4.091 0.888 1.00 94.44 97 PHE A O 1
ATOM 732 N N . ARG A 1 98 ? -4.259 -4.585 -0.715 1.00 93.12 98 ARG A N 1
ATOM 733 C CA . ARG A 1 98 ? -4.346 -6.017 -0.413 1.00 93.12 98 ARG A CA 1
ATOM 734 C C . ARG A 1 98 ? -3.790 -6.849 -1.562 1.00 93.12 98 ARG A C 1
ATOM 736 O O . ARG A 1 98 ? -4.325 -6.807 -2.657 1.00 93.12 98 ARG A O 1
ATOM 743 N N . HIS A 1 99 ? -2.759 -7.641 -1.309 1.00 92.31 99 HIS A N 1
ATOM 744 C CA . HIS A 1 99 ? -2.150 -8.521 -2.300 1.00 92.31 99 HIS A CA 1
ATOM 745 C C . HIS A 1 99 ? -2.127 -9.962 -1.783 1.00 92.31 99 HIS A C 1
ATOM 747 O O . HIS A 1 99 ? -1.612 -10.239 -0.698 1.00 92.31 99 HIS A O 1
ATOM 753 N N . LYS A 1 100 ? -2.733 -10.876 -2.547 1.00 90.19 100 LYS A N 1
ATOM 754 C CA . LYS A 1 100 ? -2.869 -12.309 -2.239 1.00 90.19 100 LYS A CA 1
ATOM 755 C C . LYS A 1 100 ? -3.407 -12.550 -0.827 1.00 90.19 100 LYS A C 1
ATOM 757 O O . LYS A 1 100 ? -2.846 -13.305 -0.031 1.00 90.19 100 LYS A O 1
ATOM 762 N N . GLY A 1 101 ? -4.490 -11.848 -0.505 1.00 89.56 101 GLY A N 1
ATOM 763 C CA . GLY A 1 101 ? -5.189 -11.923 0.776 1.00 89.56 101 GLY A CA 1
ATOM 764 C C . GLY A 1 101 ? -4.489 -11.233 1.951 1.00 89.56 101 GLY A C 1
ATOM 765 O O . GLY A 1 101 ? -5.025 -11.257 3.058 1.00 89.56 101 GLY A O 1
ATOM 766 N N . LYS A 1 102 ? -3.323 -10.605 1.751 1.00 91.56 102 LYS A N 1
ATOM 767 C CA . LYS A 1 102 ? -2.582 -9.892 2.802 1.00 91.56 102 LYS A CA 1
ATOM 768 C C . LYS A 1 102 ? -2.650 -8.388 2.591 1.00 91.56 102 LYS A C 1
ATOM 770 O O . LYS A 1 102 ? -2.498 -7.910 1.473 1.00 91.56 102 LYS A O 1
ATOM 775 N N . LEU A 1 103 ? -2.871 -7.641 3.668 1.00 94.31 103 LEU A N 1
ATOM 776 C CA . LEU A 1 103 ? -2.818 -6.182 3.640 1.00 94.31 103 LEU A CA 1
ATOM 777 C C . LEU A 1 103 ? -1.397 -5.691 3.884 1.00 94.31 103 LEU A C 1
ATOM 779 O O . LEU A 1 103 ? -0.700 -6.178 4.774 1.00 94.31 103 LEU A O 1
ATOM 783 N N . HIS A 1 104 ? -1.008 -4.698 3.098 1.00 95.69 104 HIS A N 1
ATOM 784 C CA . HIS A 1 104 ? 0.283 -4.040 3.164 1.00 95.69 104 HIS A CA 1
ATOM 785 C C . HIS A 1 104 ? 0.065 -2.539 3.319 1.00 95.69 104 HIS A C 1
ATOM 787 O O . HIS A 1 104 ? -0.807 -1.971 2.661 1.00 95.69 104 HIS A O 1
ATOM 793 N N . ALA A 1 105 ? 0.868 -1.911 4.177 1.00 96.06 105 ALA A N 1
ATOM 794 C CA . ALA A 1 105 ? 0.862 -0.473 4.386 1.00 96.06 105 ALA A CA 1
ATOM 795 C C . ALA A 1 105 ? 2.297 0.064 4.345 1.00 96.06 105 ALA A C 1
ATOM 797 O O . ALA A 1 105 ? 3.190 -0.443 5.026 1.00 96.06 105 ALA A O 1
ATOM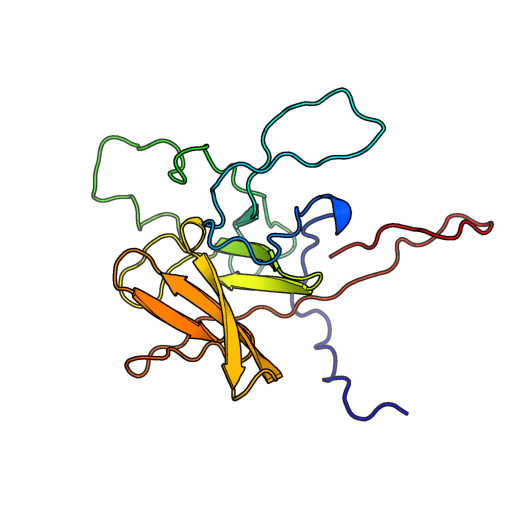 798 N N . ILE A 1 106 ? 2.529 1.081 3.521 1.00 95.00 106 ILE A N 1
ATOM 799 C CA . ILE A 1 106 ? 3.848 1.675 3.271 1.00 95.00 106 ILE A CA 1
ATOM 800 C C . ILE A 1 106 ? 3.719 3.184 3.080 1.00 95.00 106 ILE A C 1
ATOM 802 O O . ILE A 1 106 ? 2.636 3.686 2.791 1.00 95.00 106 ILE A O 1
ATOM 806 N N . ASP A 1 107 ? 4.820 3.921 3.198 1.00 93.50 107 ASP A N 1
ATOM 807 C CA . ASP A 1 107 ? 4.821 5.325 2.777 1.00 93.50 107 ASP A CA 1
ATOM 808 C C . ASP A 1 107 ? 4.524 5.428 1.273 1.00 93.50 107 ASP A C 1
ATOM 810 O O . ASP A 1 107 ? 5.108 4.715 0.459 1.00 93.50 107 ASP A O 1
ATOM 814 N N . HIS A 1 108 ? 3.640 6.349 0.890 1.00 91.88 108 HIS A N 1
ATOM 815 C CA . HIS A 1 108 ? 3.272 6.570 -0.510 1.00 91.88 108 HIS A CA 1
ATOM 816 C C . HIS A 1 108 ? 4.426 7.190 -1.321 1.00 91.88 108 HIS A C 1
ATOM 818 O O . HIS A 1 108 ? 4.535 7.003 -2.535 1.00 91.88 108 HIS A O 1
ATOM 824 N N . LYS A 1 109 ? 5.325 7.912 -0.645 1.00 89.75 109 LYS A N 1
ATOM 825 C CA . LYS A 1 109 ? 6.471 8.588 -1.249 1.00 89.75 109 LYS A CA 1
ATOM 826 C C . LYS A 1 109 ? 7.632 7.627 -1.505 1.00 89.75 109 LYS A C 1
ATOM 828 O O . LYS A 1 109 ? 8.272 7.130 -0.581 1.00 89.75 109 LYS A O 1
ATOM 833 N N . TYR A 1 110 ? 8.012 7.488 -2.770 1.00 85.81 110 TYR A N 1
ATOM 834 C CA . TYR A 1 110 ? 9.193 6.725 -3.161 1.00 85.81 110 TYR A CA 1
ATOM 835 C C . TYR A 1 110 ? 10.514 7.360 -2.663 1.00 85.81 110 TYR A C 1
ATOM 837 O O . TYR A 1 110 ? 10.798 8.516 -3.005 1.00 85.81 110 TYR A O 1
ATOM 845 N N . PRO A 1 111 ? 11.386 6.622 -1.945 1.00 84.88 111 PRO A N 1
ATOM 846 C CA . PRO A 1 111 ? 12.533 7.198 -1.233 1.00 84.88 111 PRO A CA 1
ATOM 847 C C . PRO A 1 111 ? 13.651 7.749 -2.132 1.00 84.88 111 PRO A C 1
ATOM 849 O O . PRO A 1 111 ? 14.447 8.561 -1.669 1.00 84.88 111 PRO A O 1
ATOM 852 N N . HIS A 1 112 ? 13.724 7.352 -3.408 1.00 80.31 112 HIS A N 1
ATOM 853 C CA . HIS A 1 112 ? 14.783 7.821 -4.314 1.00 80.31 112 HIS A CA 1
ATOM 854 C C . HIS A 1 112 ? 14.408 9.076 -5.122 1.00 80.31 112 HIS A C 1
ATOM 856 O O . HIS A 1 112 ? 15.288 9.866 -5.442 1.00 80.31 112 HIS A O 1
ATOM 862 N N . SER A 1 113 ? 13.127 9.309 -5.442 1.00 79.00 113 SER A N 1
ATOM 863 C CA . SER A 1 113 ? 12.742 10.471 -6.274 1.00 79.00 113 SER A CA 1
ATOM 864 C C . SER A 1 113 ? 11.378 11.089 -5.967 1.00 79.00 113 SER A C 1
ATOM 866 O O . SER A 1 113 ? 10.865 11.841 -6.790 1.00 79.00 113 SER A O 1
ATOM 868 N N . SER A 1 114 ? 10.779 10.759 -4.818 1.00 80.75 114 SER A N 1
ATOM 869 C CA . SER A 1 114 ? 9.458 11.262 -4.412 1.00 80.75 114 SER A CA 1
ATOM 870 C C . SER A 1 114 ? 8.354 10.981 -5.443 1.00 80.75 114 SER A C 1
ATOM 872 O O . SER A 1 114 ? 7.498 11.818 -5.679 1.00 80.75 114 SER A O 1
ATOM 874 N N . PHE A 1 115 ? 8.410 9.823 -6.098 1.00 85.19 115 PHE A N 1
ATOM 875 C CA . PHE A 1 115 ? 7.389 9.349 -7.036 1.00 85.19 115 PHE A CA 1
ATOM 876 C C . PHE A 1 115 ? 6.249 8.635 -6.273 1.00 85.19 115 PHE A C 1
ATOM 878 O O . PHE A 1 115 ? 6.557 7.982 -5.271 1.00 85.19 115 PHE A O 1
ATOM 885 N N . PRO A 1 116 ? 4.975 8.729 -6.699 1.00 89.19 116 PRO A N 1
ATOM 886 C CA . PRO A 1 116 ? 3.862 8.063 -6.021 1.00 89.19 116 PRO A CA 1
ATOM 887 C C . PRO A 1 116 ? 3.916 6.541 -6.199 1.00 89.19 116 PRO A C 1
ATOM 889 O O . PRO A 1 116 ? 3.899 6.019 -7.315 1.00 89.19 116 PRO A O 1
ATOM 892 N N . LEU A 1 117 ? 3.973 5.811 -5.085 1.00 91.44 117 LEU A N 1
ATOM 893 C CA . LEU A 1 117 ? 3.992 4.347 -5.082 1.00 91.44 117 LEU A CA 1
ATOM 894 C C . LEU A 1 117 ? 2.633 3.707 -5.383 1.00 91.44 117 LEU A C 1
ATOM 896 O O . LEU A 1 117 ? 2.598 2.511 -5.656 1.00 91.44 117 LEU A O 1
ATOM 900 N N . SER A 1 118 ? 1.541 4.478 -5.421 1.00 90.88 118 SER A N 1
ATOM 901 C CA . SER A 1 118 ? 0.241 4.009 -5.926 1.00 90.88 118 SER A CA 1
ATOM 902 C C . SER A 1 118 ? 0.314 3.559 -7.391 1.00 90.88 118 SER A C 1
ATOM 904 O O . SER A 1 118 ? -0.487 2.752 -7.840 1.00 90.88 118 SER A O 1
ATOM 906 N N . GLN A 1 119 ? 1.317 4.004 -8.147 1.00 89.88 119 GLN A N 1
ATOM 907 C CA . GLN A 1 119 ? 1.551 3.535 -9.516 1.00 89.88 119 GLN A CA 1
ATOM 908 C C . GLN A 1 119 ? 2.461 2.297 -9.584 1.00 89.88 119 GLN A C 1
ATOM 910 O O . GLN A 1 119 ? 2.843 1.871 -10.671 1.00 89.88 119 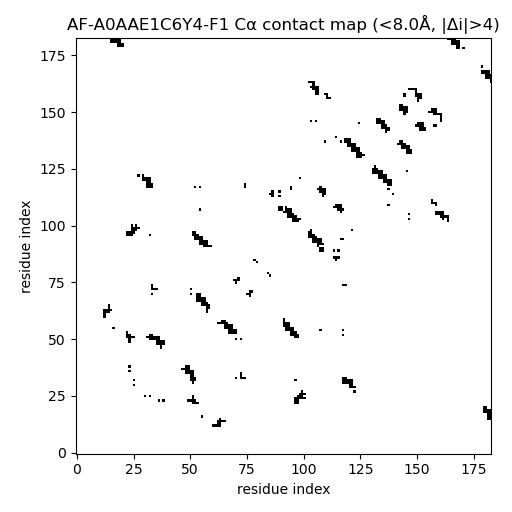GLN A O 1
ATOM 915 N N . GLY A 1 120 ? 2.863 1.747 -8.435 1.00 90.94 120 GLY A N 1
ATOM 916 C CA . GLY A 1 120 ? 3.716 0.567 -8.355 1.00 90.94 120 GLY A CA 1
ATOM 917 C C . GLY A 1 120 ? 3.012 -0.716 -8.790 1.00 90.94 120 GLY A C 1
ATOM 918 O O . GLY A 1 120 ? 1.783 -0.779 -8.826 1.00 90.94 120 GLY A O 1
ATOM 919 N N . THR A 1 121 ? 3.803 -1.749 -9.074 1.00 93.50 121 THR A N 1
ATOM 920 C CA . THR A 1 121 ? 3.307 -3.102 -9.368 1.00 93.50 121 THR A CA 1
ATOM 921 C C . THR A 1 121 ? 3.735 -4.047 -8.245 1.00 93.50 121 THR A C 1
ATOM 923 O O . THR A 1 121 ? 4.943 -4.173 -8.004 1.00 93.50 121 THR A O 1
ATOM 926 N N . PRO A 1 122 ? 2.792 -4.646 -7.493 1.00 94.19 122 PRO A N 1
ATOM 927 C CA . PRO A 1 122 ? 3.115 -5.624 -6.465 1.00 94.19 122 PRO A CA 1
ATOM 928 C C . PRO A 1 122 ? 3.546 -6.941 -7.116 1.00 94.19 122 PRO A C 1
ATOM 930 O O . PRO A 1 122 ? 3.089 -7.280 -8.201 1.00 94.19 122 PRO A O 1
ATOM 933 N N . PHE A 1 123 ? 4.434 -7.680 -6.460 1.00 93.56 123 PHE A N 1
ATOM 934 C CA . PHE A 1 123 ? 4.896 -8.979 -6.943 1.00 93.56 123 PHE A CA 1
ATOM 935 C C . PHE A 1 123 ? 5.298 -9.882 -5.775 1.00 93.56 123 PHE A C 1
ATOM 937 O O . PHE A 1 123 ? 5.542 -9.414 -4.661 1.00 93.56 123 PHE A O 1
ATOM 944 N N . ASP A 1 124 ? 5.397 -11.186 -6.019 1.00 93.12 124 ASP A N 1
ATOM 945 C CA . ASP A 1 124 ? 5.934 -12.122 -5.032 1.00 93.12 124 ASP A CA 1
ATOM 946 C C . ASP A 1 124 ? 7.454 -12.219 -5.143 1.00 93.12 124 ASP A C 1
ATOM 948 O O . ASP A 1 124 ? 8.012 -12.426 -6.220 1.00 93.12 124 ASP A O 1
ATOM 952 N N . ILE A 1 125 ? 8.133 -12.113 -4.003 1.00 92.81 125 ILE A N 1
ATOM 953 C CA . ILE A 1 125 ? 9.552 -12.442 -3.904 1.00 92.81 125 ILE A CA 1
ATOM 954 C C . ILE A 1 125 ? 9.625 -13.947 -3.664 1.00 92.81 125 ILE A C 1
ATOM 956 O O . ILE A 1 125 ? 9.302 -14.426 -2.575 1.00 92.81 125 ILE A O 1
ATOM 960 N N . GLU A 1 126 ? 10.026 -14.683 -4.694 1.00 92.56 126 GLU A N 1
ATOM 961 C CA . GLU A 1 126 ? 10.041 -16.144 -4.723 1.00 92.56 126 GLU A CA 1
ATOM 962 C C . GLU A 1 126 ? 11.466 -16.690 -4.892 1.00 92.56 126 GLU A C 1
ATOM 964 O O . GLU A 1 126 ? 12.293 -16.089 -5.578 1.00 92.56 126 GLU A O 1
ATOM 969 N N . ASP A 1 127 ? 11.733 -17.855 -4.300 1.00 90.50 127 ASP A N 1
ATOM 970 C CA . ASP A 1 127 ? 12.885 -18.699 -4.623 1.00 90.50 127 ASP A CA 1
ATOM 971 C C . ASP A 1 127 ? 12.413 -20.152 -4.817 1.00 90.50 127 ASP A C 1
ATOM 973 O O . ASP A 1 127 ? 11.797 -20.740 -3.926 1.00 90.50 127 ASP A O 1
ATOM 977 N N . PHE A 1 128 ? 12.648 -20.725 -6.002 1.00 89.25 128 PHE A N 1
ATOM 978 C CA . PHE A 1 128 ? 12.253 -22.093 -6.385 1.00 89.25 128 PHE A CA 1
ATOM 979 C C . PHE A 1 128 ? 10.795 -22.499 -6.054 1.00 89.25 128 PHE A C 1
ATOM 981 O O . PHE A 1 128 ? 10.557 -23.588 -5.525 1.00 89.25 128 PHE A O 1
ATOM 988 N N . GLY A 1 129 ? 9.795 -21.671 -6.371 1.00 87.81 129 GLY A N 1
ATOM 989 C CA . GLY A 1 129 ? 8.382 -21.985 -6.113 1.00 87.81 129 GLY A CA 1
ATOM 990 C C . GLY A 1 129 ? 7.906 -21.656 -4.697 1.00 87.81 129 GLY A C 1
ATOM 991 O O . GLY A 1 129 ? 6.746 -21.911 -4.370 1.00 87.81 129 GLY A O 1
ATOM 992 N N . ILE A 1 130 ? 8.778 -21.121 -3.838 1.00 89.19 130 ILE A N 1
ATOM 993 C CA . ILE A 1 130 ? 8.448 -20.744 -2.463 1.00 89.19 130 ILE A CA 1
ATOM 994 C C . ILE A 1 130 ? 8.394 -19.222 -2.366 1.00 89.19 130 ILE A C 1
ATOM 996 O O . ILE A 1 130 ? 9.412 -18.548 -2.508 1.00 89.19 130 ILE A O 1
ATOM 1000 N N . VAL A 1 131 ? 7.209 -18.682 -2.068 1.00 91.25 131 VAL A N 1
ATOM 1001 C CA . VAL A 1 131 ? 7.027 -17.247 -1.806 1.00 91.25 131 VAL A CA 1
ATOM 1002 C C . VAL A 1 131 ? 7.641 -16.907 -0.449 1.00 91.25 131 VAL A C 1
ATOM 1004 O O . VAL A 1 131 ? 7.124 -17.293 0.602 1.00 91.25 131 VAL A O 1
ATOM 1007 N N . LEU A 1 132 ? 8.761 -16.190 -0.482 1.00 91.69 132 LEU A N 1
ATOM 1008 C CA . LEU A 1 132 ? 9.515 -15.755 0.692 1.00 91.69 132 LEU A CA 1
ATOM 1009 C C . LEU A 1 132 ? 8.988 -14.430 1.241 1.00 91.69 132 LEU A C 1
ATOM 1011 O O . LEU A 1 132 ? 9.001 -14.216 2.452 1.00 91.69 132 LEU A O 1
ATOM 1015 N N . SER A 1 133 ? 8.552 -13.539 0.350 1.00 93.81 133 SER A N 1
ATOM 1016 C CA . SER A 1 133 ? 8.053 -12.217 0.711 1.00 93.81 133 SER A CA 1
ATOM 1017 C C . SER A 1 133 ? 7.165 -11.621 -0.387 1.00 93.81 133 SER A C 1
ATOM 1019 O O . SER A 1 133 ? 6.888 -12.261 -1.399 1.00 93.81 133 SER A O 1
ATOM 1021 N N . THR A 1 134 ? 6.728 -10.380 -0.198 1.00 94.38 134 THR A N 1
ATOM 1022 C CA . THR A 1 134 ? 5.997 -9.592 -1.195 1.00 94.38 134 THR A CA 1
ATOM 1023 C C . THR A 1 134 ? 6.772 -8.316 -1.466 1.00 94.38 134 THR A C 1
ATOM 1025 O O . THR A 1 134 ? 7.224 -7.658 -0.530 1.00 94.38 134 THR A O 1
ATOM 1028 N N . GLY A 1 135 ? 6.938 -7.974 -2.737 1.00 94.88 135 GLY A N 1
ATOM 1029 C CA . GLY A 1 135 ? 7.623 -6.775 -3.183 1.00 94.88 135 GLY A CA 1
ATOM 1030 C C . GLY A 1 135 ? 6.696 -5.782 -3.877 1.00 94.88 135 GLY A C 1
ATOM 1031 O O . GLY A 1 135 ? 5.579 -6.112 -4.270 1.00 94.88 135 GLY A O 1
ATOM 1032 N N . LEU A 1 136 ? 7.181 -4.553 -4.040 1.00 94.81 136 LEU A N 1
ATOM 1033 C CA . LEU A 1 136 ? 6.563 -3.532 -4.886 1.00 94.81 136 LEU A CA 1
ATOM 1034 C C . LEU A 1 136 ? 7.622 -2.887 -5.777 1.00 94.81 136 LEU A C 1
ATOM 1036 O O . LEU A 1 136 ? 8.618 -2.359 -5.275 1.00 94.81 136 LEU A O 1
ATOM 1040 N N . THR A 1 137 ? 7.396 -2.909 -7.089 1.00 93.94 137 THR A N 1
ATOM 1041 C CA . THR A 1 137 ? 8.277 -2.283 -8.080 1.00 93.94 137 THR A CA 1
ATOM 1042 C C . THR A 1 137 ? 7.783 -0.885 -8.430 1.00 93.94 137 THR A C 1
ATOM 1044 O O . THR A 1 137 ? 6.617 -0.683 -8.759 1.00 93.94 137 THR A O 1
ATOM 1047 N N . CYS A 1 138 ? 8.687 0.095 -8.396 1.00 90.56 138 CYS A N 1
ATOM 1048 C CA . CYS A 1 138 ? 8.406 1.458 -8.843 1.00 90.56 138 CYS A CA 1
ATOM 1049 C C . CYS A 1 138 ? 8.587 1.572 -10.368 1.00 90.56 138 CYS A C 1
ATOM 1051 O O . CYS A 1 138 ? 9.695 1.322 -10.856 1.00 90.56 138 CYS A O 1
ATOM 1053 N N . PRO A 1 139 ? 7.576 2.025 -11.135 1.00 86.88 139 PRO A N 1
ATOM 1054 C CA . PRO A 1 139 ? 7.644 2.039 -12.600 1.00 86.88 139 PRO A CA 1
ATOM 1055 C C . PRO A 1 139 ? 8.668 3.047 -13.139 1.00 86.88 139 PRO A C 1
ATOM 1057 O O . PRO A 1 139 ? 9.193 2.872 -14.233 1.00 86.88 139 PRO A O 1
ATOM 1060 N N . LYS A 1 140 ? 9.006 4.089 -12.366 1.00 84.38 140 LYS A N 1
ATOM 1061 C CA . LYS A 1 140 ? 9.914 5.155 -12.815 1.00 84.38 140 LYS A CA 1
ATOM 1062 C C . LYS A 1 140 ? 11.362 4.690 -12.993 1.00 84.38 140 LYS A C 1
ATOM 1064 O O . LYS A 1 140 ? 12.041 5.144 -13.906 1.00 84.38 140 LYS A O 1
ATOM 1069 N N . HIS A 1 141 ? 11.858 3.829 -12.101 1.00 85.31 141 HIS A N 1
ATOM 1070 C CA . HIS A 1 141 ? 13.265 3.390 -12.108 1.00 85.31 141 HIS A CA 1
ATOM 1071 C C . HIS A 1 141 ? 13.439 1.866 -12.047 1.00 85.31 141 HIS A C 1
ATOM 1073 O O . HIS A 1 141 ? 14.571 1.382 -12.097 1.00 85.31 141 HIS A O 1
ATOM 1079 N N . GLY A 1 142 ? 12.345 1.113 -11.902 1.00 88.06 142 GLY A N 1
ATOM 1080 C CA . GLY A 1 142 ? 12.355 -0.347 -11.831 1.00 88.06 142 GLY A CA 1
ATOM 1081 C C . GLY A 1 142 ? 13.013 -0.923 -10.577 1.00 88.06 142 GLY A C 1
ATOM 1082 O O . GLY A 1 142 ? 13.383 -2.091 -10.588 1.00 88.06 142 GLY A O 1
ATOM 1083 N N . TRP A 1 143 ? 13.225 -0.125 -9.524 1.00 92.56 143 TRP A N 1
ATOM 1084 C CA . TRP A 1 143 ? 13.699 -0.664 -8.247 1.00 92.56 143 TRP A CA 1
ATOM 1085 C C . TRP A 1 143 ? 12.518 -1.200 -7.461 1.00 92.56 143 TRP A C 1
ATOM 1087 O O . TRP A 1 143 ? 11.398 -0.682 -7.561 1.00 92.56 143 TRP A O 1
ATOM 1097 N N . SER A 1 144 ? 12.808 -2.202 -6.652 1.00 93.75 144 SER A N 1
ATOM 1098 C CA . SER A 1 144 ? 11.813 -2.964 -5.928 1.00 93.75 144 SER A CA 1
ATOM 1099 C C . SER A 1 144 ? 12.109 -2.967 -4.443 1.00 93.75 144 SER A C 1
ATOM 1101 O O . SER A 1 144 ? 13.264 -2.910 -4.029 1.00 93.75 144 SER A O 1
ATOM 1103 N N . PHE A 1 145 ? 11.056 -3.017 -3.638 1.00 95.56 145 PHE A N 1
ATOM 1104 C CA . PHE A 1 145 ? 11.155 -2.951 -2.185 1.00 95.56 145 PHE A CA 1
ATOM 1105 C C . PHE A 1 145 ? 10.437 -4.142 -1.592 1.00 95.56 145 PHE A C 1
ATOM 1107 O O . PHE A 1 145 ? 9.286 -4.386 -1.940 1.00 95.56 145 PHE A O 1
ATOM 1114 N N . ASP A 1 146 ? 11.101 -4.851 -0.689 1.00 95.69 146 ASP A N 1
ATOM 1115 C CA . ASP A 1 146 ? 10.454 -5.863 0.136 1.00 95.69 146 ASP A CA 1
ATOM 1116 C C . ASP A 1 146 ? 9.483 -5.181 1.113 1.00 95.69 146 ASP A C 1
ATOM 1118 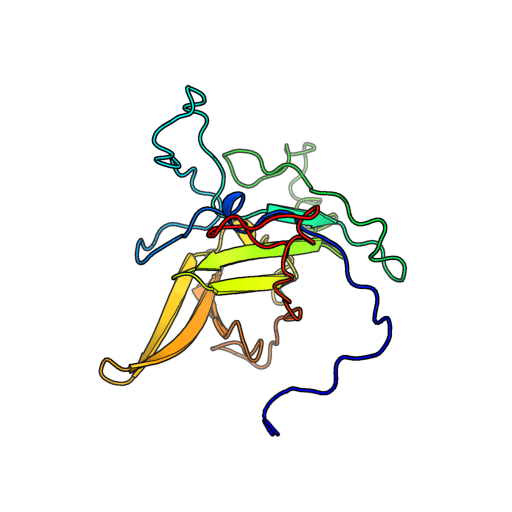O O . ASP A 1 146 ? 9.889 -4.351 1.925 1.00 95.69 146 ASP A O 1
ATOM 1122 N N . LEU A 1 147 ? 8.199 -5.532 1.053 1.00 95.50 147 LEU A N 1
ATOM 1123 C CA . LEU A 1 147 ? 7.130 -4.909 1.835 1.00 95.50 147 LEU A CA 1
ATOM 1124 C C . LEU A 1 147 ? 7.113 -5.324 3.307 1.00 95.50 147 LEU A C 1
ATOM 1126 O O . LEU A 1 147 ? 6.306 -4.797 4.066 1.00 95.50 147 LEU A O 1
ATOM 1130 N N . PHE A 1 148 ? 7.981 -6.245 3.724 1.00 94.00 148 PHE A N 1
ATOM 1131 C CA . PHE A 1 148 ? 8.118 -6.631 5.128 1.00 94.00 148 PHE A CA 1
ATOM 1132 C C . PHE A 1 148 ? 9.325 -5.961 5.781 1.00 94.00 148 PHE A C 1
ATOM 1134 O O . PHE A 1 148 ? 9.213 -5.399 6.870 1.00 94.00 148 PHE A O 1
ATOM 1141 N N . SER A 1 149 ? 10.488 -5.986 5.127 1.00 94.06 149 SER A N 1
ATOM 1142 C CA . SER A 1 149 ? 11.695 -5.340 5.661 1.00 94.06 149 SER A CA 1
ATOM 1143 C C . SER A 1 149 ? 11.844 -3.870 5.261 1.00 94.06 149 SER A C 1
ATOM 1145 O O . SER A 1 149 ? 12.586 -3.129 5.915 1.00 94.06 149 SER A O 1
ATOM 1147 N N . GLY A 1 150 ? 11.176 -3.450 4.187 1.00 94.62 150 GLY A N 1
ATOM 1148 C CA . GLY A 1 150 ? 11.348 -2.157 3.530 1.00 94.62 150 GLY A CA 1
ATOM 1149 C C . GLY A 1 150 ? 12.616 -2.054 2.679 1.00 94.62 150 GLY A C 1
ATOM 1150 O O . GLY A 1 150 ? 12.906 -0.982 2.152 1.00 94.62 150 GLY A O 1
ATOM 1151 N N . MET A 1 151 ? 13.423 -3.111 2.577 1.00 95.06 151 MET A N 1
ATOM 1152 C CA . MET A 1 151 ? 14.718 -3.052 1.899 1.00 95.06 151 MET A CA 1
ATOM 1153 C C . MET A 1 151 ? 14.552 -2.966 0.383 1.00 95.06 151 MET A C 1
ATOM 1155 O O . MET A 1 151 ? 13.791 -3.734 -0.204 1.00 95.06 151 MET A O 1
ATOM 1159 N N . ALA A 1 152 ? 15.290 -2.046 -0.239 1.00 93.25 152 ALA A N 1
ATOM 1160 C CA . ALA A 1 152 ? 15.402 -1.990 -1.689 1.00 93.25 152 ALA A CA 1
ATOM 1161 C C . ALA A 1 152 ? 16.260 -3.149 -2.227 1.00 93.25 152 ALA A C 1
ATOM 1163 O O . ALA A 1 152 ? 17.241 -3.550 -1.599 1.00 93.25 152 ALA A O 1
ATOM 1164 N N . ASP A 1 153 ? 15.939 -3.622 -3.428 1.00 92.06 153 ASP A N 1
ATOM 1165 C CA . ASP A 1 153 ? 16.769 -4.544 -4.211 1.00 92.06 153 ASP A CA 1
ATOM 1166 C C . ASP A 1 153 ? 18.067 -3.884 -4.713 1.00 92.06 153 ASP A C 1
ATOM 1168 O O . ASP A 1 153 ? 19.061 -4.559 -4.993 1.00 92.06 153 ASP A O 1
ATOM 1172 N N . ARG A 1 154 ? 18.065 -2.550 -4.826 1.00 87.56 154 ARG A N 1
ATOM 1173 C CA . ARG A 1 154 ? 19.178 -1.734 -5.315 1.00 87.56 154 ARG A CA 1
ATOM 1174 C C . ARG A 1 154 ? 19.491 -0.573 -4.380 1.00 87.56 154 ARG A C 1
ATOM 1176 O O . ARG A 1 154 ? 18.616 0.153 -3.912 1.00 87.56 154 ARG A O 1
ATOM 1183 N N . GLY A 1 155 ? 20.789 -0.332 -4.203 1.00 81.38 155 GLY A N 1
ATOM 1184 C CA . GLY A 1 155 ? 21.293 0.726 -3.331 1.00 81.38 155 GLY A CA 1
ATOM 1185 C C . GLY A 1 155 ? 21.024 0.449 -1.850 1.00 81.38 155 GLY A C 1
ATOM 1186 O O . GLY A 1 155 ? 20.630 -0.643 -1.460 1.00 81.38 155 GLY A O 1
ATOM 1187 N N . SER A 1 156 ? 21.265 1.452 -1.007 1.00 86.31 156 SER A N 1
ATOM 1188 C CA . SER A 1 156 ? 21.051 1.367 0.444 1.00 86.31 156 SER A CA 1
ATOM 1189 C C . SER A 1 156 ? 19.763 2.075 0.886 1.00 86.31 156 SER A C 1
ATOM 1191 O O . SER A 1 156 ? 19.706 2.631 1.983 1.00 86.31 156 SER A O 1
ATOM 1193 N N . TYR A 1 157 ? 18.751 2.123 0.013 1.00 89.81 157 TYR A N 1
ATOM 1194 C CA . TYR A 1 157 ? 17.471 2.765 0.306 1.00 89.81 157 TYR A CA 1
ATOM 1195 C C . TYR A 1 157 ? 16.558 1.833 1.099 1.00 89.81 157 TYR A C 1
ATOM 1197 O O . TYR A 1 157 ? 16.553 0.618 0.904 1.00 89.81 157 TYR A O 1
ATOM 1205 N N . LYS A 1 158 ? 15.756 2.431 1.982 1.00 92.94 158 LYS A N 1
ATOM 1206 C CA . LYS A 1 158 ? 14.776 1.720 2.794 1.00 92.94 158 LYS A CA 1
ATOM 1207 C C . LYS A 1 158 ? 13.439 2.447 2.746 1.00 92.94 158 LYS A C 1
ATOM 1209 O O . LYS A 1 158 ? 13.365 3.626 3.087 1.00 92.94 158 LYS A O 1
ATOM 1214 N N . LEU A 1 159 ? 12.406 1.742 2.306 1.00 92.94 159 LEU A N 1
ATOM 1215 C CA . LEU A 1 159 ? 11.020 2.177 2.354 1.00 92.94 159 LEU A CA 1
ATOM 1216 C C . LEU A 1 159 ? 10.482 1.991 3.774 1.00 92.94 159 LEU A C 1
ATOM 1218 O O . LEU A 1 159 ? 10.752 0.982 4.429 1.00 92.94 159 LEU A O 1
ATOM 1222 N N . LYS A 1 160 ? 9.725 2.970 4.265 1.00 93.62 160 LYS A N 1
ATOM 1223 C CA . LYS A 1 160 ? 9.044 2.842 5.550 1.00 93.62 160 LYS A CA 1
ATOM 1224 C C . LYS A 1 160 ? 7.818 1.946 5.377 1.00 93.62 160 LYS A C 1
ATOM 1226 O O . LYS A 1 160 ? 6.941 2.234 4.566 1.00 93.62 160 LYS A O 1
ATOM 1231 N N . VAL A 1 161 ? 7.789 0.873 6.159 1.00 94.62 161 VAL A N 1
ATOM 1232 C CA . VAL A 1 161 ? 6.681 -0.080 6.248 1.00 94.62 161 VAL A CA 1
ATOM 1233 C C . VAL A 1 161 ? 5.902 0.209 7.525 1.00 94.62 161 VAL A C 1
ATOM 1235 O O . VAL A 1 161 ? 6.502 0.445 8.578 1.00 94.62 161 VAL A O 1
ATOM 1238 N N . TRP A 1 162 ? 4.579 0.214 7.420 1.00 94.06 162 TRP A N 1
ATOM 1239 C CA . TRP A 1 162 ? 3.661 0.389 8.537 1.00 94.06 162 TRP A CA 1
ATOM 1240 C C . TRP A 1 162 ? 3.164 -0.969 9.026 1.00 94.06 162 TRP A C 1
ATOM 1242 O O . TRP A 1 162 ? 2.950 -1.894 8.243 1.00 94.06 162 TRP A O 1
ATOM 1252 N N . GLU A 1 163 ? 2.983 -1.089 10.339 1.00 92.44 163 GLU A N 1
ATOM 1253 C CA . GLU A 1 163 ? 2.336 -2.263 10.915 1.00 92.44 163 GLU A CA 1
ATOM 1254 C C . GLU A 1 163 ? 0.845 -2.249 10.553 1.00 92.44 163 GLU A C 1
ATOM 1256 O O . GLU A 1 163 ? 0.199 -1.204 10.599 1.00 92.44 163 GLU A O 1
ATOM 1261 N N . VAL A 1 164 ? 0.299 -3.414 10.205 1.00 92.44 164 VAL A N 1
ATOM 1262 C CA . VAL A 1 164 ? -1.122 -3.591 9.882 1.00 92.44 164 VAL A CA 1
ATOM 1263 C C . VAL A 1 164 ? -1.725 -4.581 10.866 1.00 92.44 164 VAL A C 1
ATOM 1265 O O . VAL A 1 164 ? -1.142 -5.639 11.123 1.00 92.44 164 VAL A O 1
ATOM 1268 N N . GLN A 1 165 ? -2.897 -4.257 11.413 1.00 92.25 165 GLN A N 1
ATOM 1269 C CA . GLN A 1 165 ? -3.576 -5.106 12.382 1.00 92.25 165 GLN A CA 1
ATOM 1270 C C . GLN A 1 165 ? -5.041 -5.316 12.011 1.00 92.25 165 GLN A C 1
ATOM 1272 O O . GLN A 1 165 ? -5.848 -4.408 12.122 1.00 92.25 165 GLN A O 1
ATOM 1277 N N . LEU A 1 166 ? -5.405 -6.563 11.713 1.00 90.25 166 LEU A N 1
ATOM 1278 C CA . LEU A 1 166 ? -6.807 -6.944 11.568 1.00 90.25 166 LEU A CA 1
ATOM 1279 C C . LEU A 1 166 ? -7.483 -7.049 12.938 1.00 90.25 166 LEU A C 1
ATOM 1281 O O . LEU A 1 166 ? -6.952 -7.685 13.858 1.00 90.25 166 LEU A O 1
ATOM 1285 N N . ARG A 1 167 ? -8.655 -6.433 13.067 1.00 89.31 167 ARG A N 1
ATOM 1286 C CA . ARG A 1 167 ? -9.492 -6.433 14.267 1.00 89.31 167 ARG A CA 1
ATOM 1287 C C . ARG A 1 167 ? -10.878 -6.962 13.926 1.00 89.31 167 ARG A C 1
ATOM 1289 O O . ARG A 1 167 ? -11.473 -6.598 12.915 1.00 89.31 167 ARG A O 1
ATOM 1296 N N . ASP A 1 168 ? -11.396 -7.832 14.786 1.00 84.81 168 ASP A N 1
ATOM 1297 C CA . ASP A 1 168 ? -12.767 -8.306 14.648 1.00 84.81 168 ASP A CA 1
ATOM 1298 C C . ASP A 1 168 ? -13.734 -7.163 14.942 1.00 84.81 168 ASP A C 1
ATOM 1300 O O . ASP A 1 168 ? -13.602 -6.454 15.947 1.00 84.81 168 ASP A O 1
ATOM 1304 N N . LYS A 1 169 ? -14.752 -7.022 14.093 1.00 75.62 169 LYS A N 1
ATOM 1305 C CA . LYS A 1 169 ? -15.878 -6.145 14.385 1.00 75.62 169 LYS A CA 1
ATOM 1306 C C . LYS A 1 169 ? -16.550 -6.682 15.642 1.00 75.62 169 LYS A C 1
ATOM 1308 O O . LYS A 1 169 ? -16.961 -7.841 15.660 1.00 75.62 169 LYS A O 1
ATOM 1313 N N . THR A 1 170 ? -16.634 -5.882 16.705 1.00 60.19 170 THR A N 1
ATOM 1314 C CA . THR A 1 170 ? -17.305 -6.333 17.936 1.00 60.19 170 THR A CA 1
ATOM 1315 C C . THR A 1 170 ? -18.747 -6.697 17.571 1.00 60.19 170 THR A C 1
ATOM 1317 O O . THR A 1 170 ? -19.484 -5.811 17.131 1.00 60.19 170 THR A O 1
ATOM 1320 N N . PRO A 1 171 ? -19.168 -7.970 17.683 1.00 49.47 171 PRO A N 1
ATOM 1321 C CA . PRO A 1 171 ? -20.528 -8.327 17.325 1.00 49.47 171 PRO A CA 1
ATOM 1322 C C . PRO A 1 171 ? -21.478 -7.709 18.362 1.00 49.47 171 PRO A C 1
ATOM 1324 O O . PRO A 1 171 ? -21.225 -7.849 19.564 1.00 49.47 171 PRO A O 1
ATOM 1327 N N . PRO A 1 172 ? -22.581 -7.050 17.959 1.00 47.84 172 PRO A N 1
ATOM 1328 C CA . PRO A 1 172 ? -23.721 -6.968 18.850 1.00 47.84 172 PRO A CA 1
ATOM 1329 C C . PRO A 1 172 ? -24.177 -8.401 19.135 1.00 47.84 172 PRO A C 1
ATOM 1331 O O . PRO A 1 172 ? -24.129 -9.262 18.260 1.00 47.84 172 PRO A O 1
ATOM 1334 N N . THR A 1 173 ? -24.533 -8.645 20.390 1.00 50.91 173 THR A N 1
ATOM 1335 C CA . THR A 1 173 ? -24.962 -9.920 20.961 1.00 50.91 173 THR A CA 1
ATOM 1336 C C . THR A 1 173 ? -25.758 -10.775 19.965 1.00 50.91 173 THR A C 1
ATOM 1338 O O . THR A 1 173 ? -26.756 -10.316 19.420 1.00 50.91 173 THR A O 1
ATOM 1341 N N . ASP A 1 174 ? -25.302 -12.018 19.801 1.00 49.50 174 ASP A N 1
ATOM 1342 C CA . ASP A 1 174 ? -25.808 -13.118 18.967 1.00 49.50 174 ASP A CA 1
ATOM 1343 C C . ASP A 1 174 ? -25.111 -13.372 17.617 1.00 49.50 174 ASP A C 1
ATOM 1345 O O . ASP A 1 174 ? -24.922 -12.528 16.747 1.00 49.50 174 ASP A O 1
ATOM 1349 N N . ALA A 1 175 ? -24.669 -14.625 17.503 1.00 53.03 175 ALA A N 1
ATOM 1350 C CA . ALA A 1 175 ? -23.707 -15.140 16.550 1.00 53.03 175 ALA A CA 1
ATOM 1351 C C . ALA A 1 175 ? -24.129 -14.979 15.081 1.00 53.03 175 ALA A C 1
ATOM 1353 O O . ALA A 1 175 ? -25.103 -15.584 14.636 1.00 53.03 175 ALA A O 1
ATOM 1354 N N . SER A 1 176 ? -23.280 -14.323 14.286 1.00 43.03 176 SER A N 1
ATOM 1355 C CA . SER A 1 176 ? -23.177 -14.614 12.857 1.00 43.03 176 SER A CA 1
ATOM 1356 C C . SER A 1 176 ? -21.722 -14.907 12.493 1.00 43.03 176 SER A C 1
ATOM 1358 O O . SER A 1 176 ? -20.790 -14.209 12.894 1.00 43.03 176 SER A O 1
ATOM 1360 N N . LYS A 1 177 ? -21.530 -16.029 11.800 1.00 48.25 177 LYS A N 1
ATOM 1361 C CA . LYS A 1 177 ? -20.260 -16.430 11.197 1.00 48.25 177 LYS A CA 1
ATOM 1362 C C . LYS A 1 177 ? -20.123 -15.643 9.891 1.00 48.25 177 LYS A C 1
ATOM 1364 O O . LYS A 1 177 ? -21.072 -15.638 9.113 1.00 48.25 177 LYS A O 1
ATOM 1369 N N . ASN A 1 178 ? -18.948 -15.049 9.681 1.00 50.78 178 ASN A N 1
ATOM 1370 C CA . ASN A 1 178 ? -18.562 -14.094 8.626 1.00 50.78 178 ASN A CA 1
ATOM 1371 C C . ASN A 1 178 ? -18.802 -12.614 8.961 1.00 50.78 178 ASN A C 1
ATOM 1373 O O . ASN A 1 178 ? -19.473 -11.897 8.225 1.00 50.78 178 ASN A O 1
ATOM 1377 N N . ALA A 1 179 ? -18.197 -12.144 10.054 1.00 59.47 179 ALA A N 1
ATOM 1378 C CA . ALA A 1 179 ? -17.953 -10.718 10.225 1.00 59.47 179 ALA A CA 1
ATOM 1379 C C . ALA A 1 179 ? -16.711 -10.317 9.412 1.00 59.47 179 ALA A C 1
ATOM 1381 O O . ALA A 1 179 ? -15.645 -10.911 9.569 1.00 59.47 179 ALA A O 1
ATOM 1382 N N . ASP A 1 180 ? -16.870 -9.331 8.535 1.00 73.56 180 ASP A N 1
ATOM 1383 C CA . ASP A 1 180 ? -15.757 -8.662 7.865 1.00 73.56 180 ASP A CA 1
ATOM 1384 C C . ASP A 1 180 ? -14.915 -7.888 8.895 1.00 73.56 180 ASP A C 1
ATOM 1386 O O . ASP A 1 180 ? -15.469 -7.280 9.819 1.00 73.56 180 ASP A O 1
ATOM 1390 N N . GLN A 1 181 ? -13.589 -7.964 8.771 1.00 81.75 181 GLN A N 1
ATOM 1391 C CA . GLN A 1 181 ? -12.644 -7.419 9.750 1.00 81.75 181 GLN A CA 1
ATOM 1392 C C . GLN A 1 181 ? -12.292 -5.960 9.437 1.00 81.75 181 GLN A C 1
ATOM 1394 O O . GLN A 1 181 ? -12.296 -5.528 8.283 1.00 81.75 181 GLN A O 1
ATOM 1399 N N . GLU A 1 182 ? -11.974 -5.208 10.484 1.00 84.88 182 GLU A N 1
ATOM 1400 C CA . GLU A 1 182 ? -11.452 -3.844 10.412 1.00 84.88 182 GLU A CA 1
ATOM 1401 C C . GLU A 1 182 ? -9.921 -3.869 10.361 1.00 84.88 182 GLU A C 1
ATOM 1403 O O . GLU A 1 182 ? -9.295 -4.760 10.941 1.00 84.88 182 GLU A O 1
ATOM 1408 N N . VAL A 1 183 ? -9.333 -2.911 9.645 1.00 80.12 183 VAL A N 1
ATOM 1409 C CA . VAL A 1 183 ? -7.885 -2.787 9.403 1.00 80.12 183 VAL A CA 1
ATOM 1410 C C . VAL A 1 183 ? -7.346 -1.515 10.034 1.00 80.12 183 VAL A C 1
ATOM 1412 O O . VAL A 1 183 ? -7.932 -0.439 9.761 1.00 80.12 183 VAL A O 1
#

Organism: NCBI:txid314037

Foldseek 3Di:
DDPPDDPDPPPPQDEWPWFLLLADAPEAPQAFQLAFDQDVDVDDPCRDTDGNKWKWQAPPPHNHPIDIDDQDSVRQPDDPPDPVCSQVPLPNMWMWGHYPNDIWIFRLADQPPRHGQSRWGKHFDDDPPDRPFIWTADPVPRWIAGRPFQAIPDDGDGTGTDDDDWAFDPDDPDDDDDGTTID

Secondary structure (DSSP, 8-state):
--TT-----TT-------BGGGS-B-TT----TTS-B----TT----PPBPSEEEEE--TT-GGG-EEEPPPTTSSS---S-TTSTTTS-TTEEEEEEETTEEEEEESB-TTT--BGGG-EEEEEEETTEEEEEEEE-TTT--EEETTT-BBSSTT-BPPEEP---B-----SS--S-PPPB-

Nearest PDB structures (foldseek):
  3c0d-assembly3_C  TM=7.217E-01  e=1.061E-03  Vibrio parahaemolyticus RIMD 2210633
  3gce-assembly1_A  TM=7.342E-01  e=1.800E-03  Nocardioides aromaticivorans
  3d89-assembly1_A  TM=5.962E-01  e=3.281E-04  Mus musculus
  2i7f-assembly2_B  TM=7.271E-01  e=4.095E-03  Sphingobium yanoikuyae
  3wkn-assembly4_P  TM=5.446E-01  e=4.696E+00  synthetic construct

Mean predicted aligned error: 10.96 Å

Sequence (183 aa):
FNAFRAPSRSDADWFLVGLVSSFPDLGSDDDNLIQPRRTCNTDDTSLEPVPGCKVFQVPPGNSSQSTEVPLSADGIAEPPDSESEIGADLKDQVLVFRHKGKLHAIDHKYPHSSFPLSQGTPFDIEDFGIVLSTGLTCPKHGWSFDLFSGMADRGSYKLKVWEVQLRDKTPPTDASKNADQEV

pLDDT: mean 76.66, std 18.8, range [34.94, 96.06]